Protein AF-A0A7C3VXN9-F1 (afdb_monomer_lite)

Structure (mmCIF, N/CA/C/O backbone):
data_AF-A0A7C3VXN9-F1
#
_entry.id   AF-A0A7C3VXN9-F1
#
loop_
_atom_site.group_PDB
_atom_site.id
_atom_site.type_symbol
_atom_site.label_atom_id
_atom_site.label_alt_id
_atom_site.label_comp_id
_atom_site.label_asym_id
_atom_site.label_entity_id
_atom_site.label_seq_id
_atom_site.pdbx_PDB_ins_code
_atom_site.Cartn_x
_atom_site.Cartn_y
_atom_site.Cartn_z
_atom_site.occupancy
_atom_site.B_iso_or_equiv
_atom_site.auth_seq_id
_atom_site.auth_comp_id
_atom_site.auth_asym_id
_atom_site.auth_atom_id
_atom_site.pdbx_PDB_model_num
ATOM 1 N N . MET A 1 1 ? -16.358 63.511 45.667 1.00 40.12 1 MET A N 1
ATOM 2 C CA . MET A 1 1 ? -16.808 63.980 44.336 1.00 40.12 1 MET A CA 1
ATOM 3 C C . MET A 1 1 ? -15.605 63.993 43.399 1.00 40.12 1 MET A C 1
ATOM 5 O O . MET A 1 1 ? -14.564 64.459 43.832 1.00 40.12 1 MET A O 1
ATOM 9 N N . SER A 1 2 ? -15.789 63.515 42.157 1.00 36.69 2 SER A N 1
ATOM 10 C CA . SER A 1 2 ? -14.837 63.460 41.017 1.00 36.69 2 SER A CA 1
ATOM 11 C C . SER A 1 2 ? -13.789 62.322 41.056 1.00 36.69 2 SER A C 1
ATOM 13 O O . SER A 1 2 ? -13.001 62.281 41.987 1.00 36.69 2 SER A O 1
ATOM 15 N N . ARG A 1 3 ? -13.837 61.268 40.205 1.00 39.41 3 ARG A N 1
ATOM 16 C CA . ARG A 1 3 ? -13.540 61.182 38.736 1.00 39.41 3 ARG A CA 1
ATOM 17 C C . ARG A 1 3 ? -12.068 61.565 38.458 1.00 39.41 3 ARG A C 1
ATOM 19 O O . ARG A 1 3 ? -11.687 62.644 38.879 1.00 39.41 3 ARG A O 1
ATOM 26 N N . GLN A 1 4 ? -11.180 60.777 37.830 1.00 40.66 4 GLN A N 1
ATOM 27 C CA . GLN A 1 4 ? -11.258 60.016 36.566 1.00 40.66 4 GLN A CA 1
ATOM 28 C C . GLN A 1 4 ? -10.004 59.101 36.418 1.00 40.66 4 GLN A C 1
ATOM 30 O O . GLN A 1 4 ? -8.892 59.538 36.681 1.00 40.66 4 GLN A O 1
ATOM 35 N N . THR A 1 5 ? -10.188 57.815 36.095 1.00 38.62 5 THR A N 1
ATOM 36 C CA . THR A 1 5 ? -9.761 57.132 34.843 1.00 38.62 5 THR A CA 1
ATOM 37 C C . THR A 1 5 ? -8.298 56.666 34.770 1.00 38.62 5 THR A C 1
ATOM 39 O O . THR A 1 5 ? -7.422 57.375 34.288 1.00 38.62 5 THR A O 1
ATOM 42 N N . ILE A 1 6 ? -8.062 55.403 35.144 1.00 43.44 6 ILE A N 1
ATOM 43 C CA . ILE A 1 6 ? -6.873 54.634 34.745 1.00 43.44 6 ILE A CA 1
ATOM 44 C C . ILE A 1 6 ? -7.216 53.937 33.423 1.00 43.44 6 ILE A C 1
ATOM 46 O O . ILE A 1 6 ? -8.101 53.082 33.382 1.00 43.44 6 ILE A O 1
ATOM 50 N N . LEU A 1 7 ? -6.548 54.332 32.335 1.00 38.47 7 LEU A N 1
ATOM 51 C CA . LEU A 1 7 ? -6.576 53.610 31.063 1.00 38.47 7 LEU A CA 1
ATOM 52 C C . LEU A 1 7 ? -5.897 52.247 31.257 1.00 38.47 7 LEU A C 1
ATOM 54 O O . LEU A 1 7 ? -4.685 52.178 31.436 1.00 38.47 7 LEU A O 1
ATOM 58 N N . ILE A 1 8 ? -6.671 51.166 31.179 1.00 42.34 8 ILE A N 1
ATOM 59 C CA . ILE A 1 8 ? -6.146 49.818 30.949 1.00 42.34 8 ILE A CA 1
ATOM 60 C C . ILE A 1 8 ? -6.268 49.563 29.448 1.00 42.34 8 ILE A C 1
ATOM 62 O O . ILE A 1 8 ? -7.323 49.176 28.948 1.00 42.34 8 ILE A O 1
ATOM 66 N N . THR A 1 9 ? -5.195 49.825 28.709 1.00 39.78 9 THR A N 1
ATOM 67 C CA . THR A 1 9 ? -5.047 49.398 27.316 1.00 39.78 9 THR A CA 1
ATOM 68 C C . THR A 1 9 ? -4.886 47.881 27.291 1.00 39.78 9 THR A C 1
ATOM 70 O O . THR A 1 9 ? -3.816 47.338 27.553 1.00 39.78 9 THR A O 1
ATOM 73 N N . THR A 1 10 ? -5.972 47.172 26.993 1.00 42.34 10 THR A N 1
ATOM 74 C CA . THR A 1 10 ? -5.943 45.741 26.681 1.00 42.34 10 THR A CA 1
ATOM 75 C C . THR A 1 10 ? -5.314 45.581 25.298 1.00 42.34 10 THR A C 1
ATOM 77 O O . THR A 1 10 ? -5.951 45.835 24.277 1.00 42.34 10 THR A O 1
ATOM 80 N N . LEU A 1 11 ? -4.034 45.213 25.252 1.00 40.12 11 LEU A N 1
ATOM 81 C CA . LEU A 1 11 ? -3.354 44.864 24.009 1.00 40.12 11 LEU A CA 1
ATOM 82 C C . LEU A 1 11 ? -3.878 43.495 23.548 1.00 40.12 11 LEU A C 1
ATOM 84 O O . LEU A 1 11 ? -3.475 42.450 24.056 1.00 40.12 11 LEU A O 1
ATOM 88 N N . LEU A 1 12 ? -4.834 43.514 22.621 1.00 37.66 12 LEU A N 1
ATOM 89 C CA . LEU A 1 12 ? -5.376 42.328 21.970 1.00 37.66 12 LEU A CA 1
ATOM 90 C C . LEU A 1 12 ? -4.282 41.728 21.071 1.00 37.66 12 LEU A C 1
ATOM 92 O O . LEU A 1 12 ? -4.038 42.209 19.965 1.00 37.66 12 LEU A O 1
ATOM 96 N N . ILE A 1 13 ? -3.594 40.689 21.546 1.00 40.66 13 ILE A N 1
ATOM 97 C CA . ILE A 1 13 ? -2.689 39.892 20.714 1.00 40.66 13 ILE A CA 1
ATOM 98 C C . ILE A 1 13 ? -3.569 39.077 19.757 1.00 40.66 13 ILE A C 1
ATOM 100 O O . ILE A 1 13 ? -4.016 37.978 20.083 1.00 40.66 13 ILE A O 1
ATOM 104 N N . MET A 1 14 ? -3.851 39.621 18.570 1.00 37.12 14 MET A N 1
ATOM 105 C CA . MET A 1 14 ? -4.327 38.815 17.448 1.00 37.12 14 MET A CA 1
ATOM 106 C C . MET A 1 14 ? -3.181 37.907 17.001 1.00 37.12 14 MET A C 1
ATOM 108 O O . MET A 1 14 ? -2.350 38.288 16.177 1.00 37.12 14 MET A O 1
ATOM 112 N N . VAL A 1 15 ? -3.141 36.689 17.541 1.00 41.12 15 VAL A N 1
ATOM 113 C CA . VAL A 1 15 ? -2.394 35.588 16.931 1.00 41.12 15 VAL A CA 1
ATOM 114 C C . VAL A 1 15 ? -3.107 35.262 15.622 1.00 41.12 15 VAL A C 1
ATOM 116 O O . VAL A 1 15 ? -4.056 34.483 15.577 1.00 41.12 15 VAL A O 1
ATOM 119 N N . THR A 1 16 ? -2.686 35.910 14.541 1.00 40.31 16 THR A N 1
ATOM 120 C CA . THR A 1 16 ? -3.034 35.487 13.189 1.00 40.31 16 THR A CA 1
ATOM 121 C C . THR A 1 16 ? -2.315 34.167 12.950 1.00 40.31 16 THR A C 1
ATOM 123 O O . THR A 1 16 ? -1.153 34.122 12.557 1.00 40.31 16 THR A O 1
ATOM 126 N N . ALA A 1 17 ? -2.999 33.061 13.246 1.00 40.88 17 ALA A N 1
ATOM 127 C CA . ALA A 1 17 ? -2.587 31.757 12.766 1.00 40.88 17 ALA A CA 1
ATOM 128 C C . ALA A 1 17 ? -2.608 31.826 11.236 1.00 40.88 17 ALA A C 1
ATOM 130 O O . ALA A 1 17 ? -3.670 31.784 10.612 1.00 40.88 17 ALA A O 1
ATOM 131 N N . VAL A 1 18 ? -1.432 31.980 10.627 1.00 38.12 18 VAL A N 1
ATOM 132 C CA . VAL A 1 18 ? -1.244 31.724 9.202 1.00 38.12 18 VAL A CA 1
ATOM 133 C C . VAL A 1 18 ? -1.489 30.230 9.025 1.00 38.12 18 VAL A C 1
ATOM 135 O O . VAL A 1 18 ? -0.582 29.409 9.133 1.00 38.12 18 VAL A O 1
ATOM 138 N N . LEU A 1 19 ? -2.755 29.862 8.831 1.00 43.41 19 LEU A N 1
ATOM 139 C CA . LEU A 1 19 ? -3.128 28.555 8.325 1.00 43.41 19 LEU A CA 1
ATOM 140 C C . LEU A 1 19 ? -2.449 28.457 6.962 1.00 43.41 19 LEU A C 1
ATOM 142 O O . LEU A 1 19 ? -2.887 29.096 6.005 1.00 43.41 19 LEU A O 1
ATOM 146 N N . LEU A 1 20 ? -1.355 27.698 6.892 1.00 43.75 20 LEU A N 1
ATOM 147 C CA . LEU A 1 20 ? -0.811 27.170 5.647 1.00 43.75 20 LEU A CA 1
ATOM 148 C C . LEU A 1 20 ? -1.936 26.367 4.989 1.00 43.75 20 LEU A C 1
ATOM 150 O O . LEU A 1 20 ? -2.070 25.164 5.198 1.00 43.75 20 LEU A O 1
ATOM 154 N N . ARG A 1 21 ? -2.815 27.054 4.253 1.00 51.88 21 ARG A N 1
ATOM 155 C CA . ARG A 1 21 ? -3.865 26.414 3.476 1.00 51.88 21 ARG A CA 1
ATOM 156 C C . ARG A 1 21 ? -3.155 25.647 2.379 1.00 51.88 21 ARG A C 1
ATOM 158 O O . ARG A 1 21 ? -2.590 26.236 1.460 1.00 51.88 21 ARG A O 1
ATOM 165 N N . VAL A 1 22 ? -3.156 24.328 2.505 1.00 60.50 22 VAL A N 1
ATOM 166 C CA . VAL A 1 22 ? -2.795 23.457 1.396 1.00 60.50 22 VAL A CA 1
ATOM 167 C C . VAL A 1 22 ? -3.858 23.690 0.335 1.00 60.50 22 VAL A C 1
ATOM 169 O O . VAL A 1 22 ? -5.030 23.390 0.544 1.00 60.50 22 VAL A O 1
ATOM 172 N N . THR A 1 23 ? -3.472 24.314 -0.774 1.00 60.66 23 THR A N 1
ATOM 173 C CA . THR A 1 23 ? -4.355 24.495 -1.921 1.00 60.66 23 THR A CA 1
ATOM 174 C C . THR A 1 23 ? -4.587 23.132 -2.549 1.00 60.66 23 THR A C 1
ATOM 176 O O . THR A 1 23 ? -3.810 22.676 -3.387 1.00 60.66 23 THR A O 1
ATOM 179 N N . ARG A 1 24 ? -5.643 22.454 -2.095 1.00 71.19 24 ARG A N 1
ATOM 180 C CA . ARG A 1 24 ? -6.072 21.190 -2.680 1.00 71.19 24 ARG A CA 1
ATOM 181 C C . ARG A 1 24 ? -6.556 21.457 -4.099 1.00 71.19 24 ARG A C 1
ATOM 183 O O . ARG A 1 24 ? -7.380 22.341 -4.331 1.00 71.19 24 ARG A O 1
ATOM 190 N N . VAL A 1 25 ? -5.977 20.733 -5.048 1.00 62.19 25 VAL A N 1
ATOM 191 C CA . VAL A 1 25 ? -6.277 20.860 -6.476 1.00 62.19 25 VAL A CA 1
ATOM 192 C C . VAL A 1 25 ? -7.256 19.743 -6.859 1.00 62.19 25 VAL A C 1
ATOM 194 O O . VAL A 1 25 ? -7.255 18.678 -6.241 1.00 62.19 25 VAL A O 1
ATOM 197 N N . ASN A 1 26 ? -8.083 19.971 -7.882 1.00 63.12 26 ASN A N 1
ATOM 198 C CA . ASN A 1 26 ? -9.084 19.022 -8.394 1.00 63.12 26 ASN A CA 1
ATOM 199 C C . ASN A 1 26 ? -10.201 18.687 -7.375 1.00 63.12 26 ASN A C 1
ATOM 201 O O . ASN A 1 26 ? -10.523 19.483 -6.497 1.00 63.12 26 ASN A O 1
ATOM 205 N N . SER A 1 27 ? -10.819 17.510 -7.504 1.00 66.75 27 SER A N 1
ATOM 206 C CA . SER A 1 27 ? -11.898 16.964 -6.655 1.00 66.75 27 SER A CA 1
ATOM 207 C C . SER A 1 27 ? -11.603 16.796 -5.169 1.00 66.75 27 SER A C 1
ATOM 209 O O . SER A 1 27 ? -12.474 16.380 -4.409 1.00 66.75 27 SER A O 1
ATOM 211 N N . GLN A 1 28 ? -10.390 17.107 -4.728 1.00 79.00 28 GLN A N 1
ATOM 212 C CA . GLN A 1 28 ? -9.952 16.902 -3.356 1.00 79.00 28 GLN A CA 1
ATOM 213 C C . GLN A 1 28 ? -10.335 18.078 -2.445 1.00 79.00 28 GLN A C 1
ATOM 215 O O . GLN A 1 28 ? -9.619 18.338 -1.485 1.00 79.00 28 GLN A O 1
ATOM 220 N N . THR A 1 29 ? -11.436 18.793 -2.704 1.00 78.88 29 THR A N 1
ATOM 221 C CA . THR A 1 29 ? -11.864 19.965 -1.910 1.00 78.88 29 THR A CA 1
ATOM 222 C C . THR A 1 29 ? -11.975 19.634 -0.423 1.00 78.88 29 THR A C 1
ATOM 224 O O . THR A 1 29 ? -12.220 18.488 -0.054 1.00 78.88 29 THR A O 1
ATOM 227 N N . ASP A 1 30 ? -11.851 20.617 0.469 1.00 77.31 30 ASP A N 1
ATOM 228 C CA . ASP A 1 30 ? -11.922 20.358 1.919 1.00 77.31 30 ASP A CA 1
ATOM 229 C C . ASP A 1 30 ? -13.241 19.715 2.375 1.00 77.31 30 ASP A C 1
ATOM 231 O O . ASP A 1 30 ? -13.262 19.013 3.381 1.00 77.31 30 ASP A O 1
ATOM 235 N N . THR A 1 31 ? -14.305 19.881 1.589 1.00 84.25 31 THR A N 1
ATOM 236 C CA . THR A 1 31 ? -15.618 19.258 1.788 1.00 84.25 31 THR A CA 1
ATOM 237 C C . THR A 1 31 ? -15.753 17.857 1.187 1.00 84.25 31 THR A C 1
ATOM 239 O O . THR A 1 31 ? -16.762 17.200 1.417 1.00 84.25 31 THR A O 1
ATOM 242 N N . ALA A 1 32 ? -14.782 17.387 0.400 1.00 91.50 32 ALA A N 1
ATOM 243 C CA . ALA A 1 32 ? -14.827 16.059 -0.191 1.00 91.50 32 ALA A CA 1
ATOM 244 C C . ALA A 1 32 ? -14.637 14.978 0.885 1.00 91.50 32 ALA A C 1
ATOM 246 O O . ALA A 1 32 ? -13.671 14.995 1.655 1.00 91.50 32 ALA A O 1
ATOM 247 N N . GLU A 1 33 ? -15.556 14.016 0.891 1.00 94.19 33 GLU A N 1
ATOM 248 C CA . GLU A 1 33 ? -15.644 12.902 1.834 1.00 94.19 33 GLU A CA 1
ATOM 249 C C . GLU A 1 33 ? -15.297 11.557 1.189 1.00 94.19 33 GLU A C 1
ATOM 251 O O . GLU A 1 33 ? -15.636 11.301 0.025 1.00 94.19 33 GLU A O 1
ATOM 256 N N . TYR A 1 34 ? -14.628 10.708 1.970 1.00 95.56 34 TYR A N 1
ATOM 257 C CA . TYR A 1 34 ? -14.430 9.292 1.676 1.00 95.56 34 TYR A CA 1
ATOM 258 C C . TYR A 1 34 ? -15.773 8.563 1.802 1.00 95.56 34 TYR A C 1
ATOM 260 O O . TYR A 1 34 ? -16.478 8.734 2.798 1.00 95.56 34 TYR A O 1
ATOM 268 N N . LYS A 1 35 ? -16.141 7.765 0.801 1.00 95.81 35 LYS A N 1
ATOM 269 C CA . LYS A 1 35 ? -17.403 7.004 0.758 1.00 95.81 35 LYS A CA 1
ATOM 270 C C . LYS A 1 35 ? -17.191 5.486 0.768 1.00 95.81 35 LYS A C 1
ATOM 272 O O . LYS A 1 35 ? -18.164 4.740 0.869 1.00 95.81 35 LYS A O 1
ATOM 277 N N . GLY A 1 36 ? -15.942 5.032 0.703 1.00 95.12 36 GLY A N 1
ATOM 278 C CA . GLY A 1 36 ? -15.565 3.631 0.579 1.00 95.12 36 GLY A CA 1
ATOM 279 C C . GLY A 1 36 ? -15.742 3.109 -0.845 1.00 95.12 36 GLY A C 1
ATOM 280 O O . GLY A 1 36 ? -16.380 3.722 -1.703 1.00 95.12 36 GLY A O 1
ATOM 281 N N . SER A 1 37 ? -15.184 1.932 -1.115 1.00 92.50 37 SER A N 1
ATOM 282 C CA . SER A 1 37 ? -15.136 1.385 -2.473 1.00 92.50 37 SER A CA 1
ATOM 283 C C . SER A 1 37 ? -16.377 0.594 -2.901 1.00 92.50 37 SER A C 1
ATOM 285 O O . SER A 1 37 ? -16.424 0.104 -4.029 1.00 92.50 37 SER A O 1
ATOM 287 N N . ALA A 1 38 ? -17.402 0.458 -2.051 1.00 93.25 38 ALA A N 1
ATOM 288 C CA . ALA A 1 38 ? -18.611 -0.307 -2.378 1.00 93.25 38 ALA A CA 1
ATOM 289 C C . ALA A 1 38 ? -19.301 0.209 -3.655 1.00 93.25 38 ALA A C 1
ATOM 291 O O . ALA A 1 38 ? -19.578 -0.570 -4.565 1.00 93.25 38 ALA A O 1
ATOM 292 N N . LEU A 1 39 ? -19.501 1.525 -3.767 1.00 91.62 39 LEU A N 1
ATOM 293 C CA . LEU A 1 39 ? -20.100 2.133 -4.960 1.00 91.62 39 LEU A CA 1
ATOM 294 C C . LEU A 1 39 ? -19.147 2.134 -6.160 1.00 91.62 39 LEU A C 1
ATOM 296 O O . LEU A 1 39 ? -19.597 1.969 -7.291 1.00 91.62 39 LEU A O 1
ATOM 300 N N . CYS A 1 40 ? -17.833 2.235 -5.928 1.00 92.44 40 CYS A N 1
ATOM 301 C CA . CYS A 1 40 ? -16.839 2.086 -6.991 1.00 92.44 40 CYS A CA 1
ATOM 302 C C . CYS A 1 40 ? -16.971 0.713 -7.664 1.00 92.44 40 CYS A C 1
ATOM 304 O O . CYS A 1 40 ? -16.979 0.635 -8.889 1.00 92.44 40 CYS A O 1
ATOM 306 N N . LYS A 1 41 ? -17.138 -0.359 -6.874 1.00 92.50 41 LYS A N 1
ATOM 307 C CA . LYS A 1 41 ? -17.342 -1.727 -7.381 1.00 92.50 41 LYS A CA 1
ATOM 308 C C . LYS A 1 41 ? -18.604 -1.803 -8.237 1.00 92.50 41 LYS A C 1
ATOM 310 O O . LYS A 1 41 ? -18.534 -2.305 -9.347 1.00 92.50 41 LYS A O 1
ATOM 315 N N . VAL A 1 42 ? -19.722 -1.241 -7.776 1.00 92.19 42 VAL A N 1
ATOM 316 C CA . VAL A 1 42 ? -20.997 -1.271 -8.517 1.00 92.19 42 VAL A CA 1
ATOM 317 C C . VAL A 1 42 ? -20.921 -0.506 -9.843 1.00 92.19 42 VAL A C 1
ATOM 319 O O . VAL A 1 42 ? -21.351 -1.024 -10.870 1.00 92.19 42 VAL A O 1
ATOM 322 N N . CYS A 1 43 ? -20.358 0.704 -9.858 1.00 92.94 43 CYS A N 1
ATOM 323 C CA . CYS A 1 43 ? -20.290 1.507 -11.084 1.00 92.94 43 CYS A CA 1
ATOM 324 C C . CYS A 1 43 ? -19.225 1.003 -12.072 1.00 92.94 43 CYS A C 1
ATOM 326 O O . CYS A 1 43 ? -19.390 1.138 -13.284 1.00 92.94 43 CYS A O 1
ATOM 328 N N . HIS A 1 44 ? -18.131 0.419 -11.575 1.00 94.00 44 HIS A N 1
ATOM 329 C CA . HIS A 1 44 ? -17.000 -0.005 -12.404 1.00 94.00 44 HIS A CA 1
ATOM 330 C C . HIS A 1 44 ? -16.918 -1.516 -12.659 1.00 94.00 44 HIS A C 1
ATOM 332 O O . HIS A 1 44 ? -16.000 -1.941 -13.358 1.00 94.00 44 HIS A O 1
ATOM 338 N N . GLN A 1 45 ? -17.858 -2.327 -12.163 1.00 90.06 45 GLN A N 1
ATOM 339 C CA . GLN A 1 45 ? -17.870 -3.779 -12.409 1.00 90.06 45 GLN A CA 1
ATOM 340 C C . GLN A 1 45 ? -17.982 -4.152 -13.890 1.00 90.06 45 GLN A C 1
ATOM 342 O O . GLN A 1 45 ? -17.458 -5.189 -14.270 1.00 90.06 45 GLN A O 1
ATOM 347 N N . GLU A 1 46 ? -18.608 -3.317 -14.726 1.00 89.38 46 GLU A N 1
ATOM 348 C CA . GLU A 1 46 ? -18.734 -3.580 -16.169 1.00 89.38 46 GLU A CA 1
ATOM 349 C C . GLU A 1 46 ? -17.570 -2.977 -16.963 1.00 89.38 46 GLU A C 1
ATOM 351 O O . GLU A 1 46 ? -16.963 -3.629 -17.807 1.00 89.38 46 GLU A O 1
ATOM 356 N N . THR A 1 47 ? -17.215 -1.725 -16.667 1.00 90.62 47 THR A N 1
ATOM 357 C CA . THR A 1 47 ? -16.204 -0.977 -17.435 1.00 90.62 47 THR A CA 1
ATOM 358 C C . THR A 1 47 ? -14.769 -1.317 -17.043 1.00 90.62 47 THR A C 1
ATOM 360 O O . THR A 1 47 ? -13.872 -1.212 -17.872 1.00 90.62 47 THR A O 1
ATOM 363 N N . ASN A 1 48 ? -14.542 -1.739 -15.796 1.00 91.38 48 ASN A N 1
ATOM 364 C CA . ASN A 1 48 ? -13.223 -2.045 -15.239 1.00 91.38 48 ASN A CA 1
ATOM 365 C C . ASN A 1 48 ? -13.243 -3.346 -14.418 1.00 91.38 48 ASN A C 1
ATOM 367 O O . ASN A 1 48 ? -12.578 -3.449 -13.383 1.00 91.38 48 ASN A O 1
ATOM 371 N N . LYS A 1 49 ? -14.006 -4.349 -14.872 1.00 92.19 49 LYS A N 1
ATOM 372 C CA . LYS A 1 49 ? -14.202 -5.628 -14.170 1.00 92.19 49 LYS A CA 1
ATOM 373 C C . LYS A 1 49 ? -12.903 -6.247 -13.656 1.00 92.19 49 LYS A C 1
ATOM 375 O O . LYS A 1 49 ? -12.785 -6.568 -12.476 1.00 92.19 49 LYS A O 1
ATOM 380 N N . SER A 1 50 ? -11.910 -6.368 -14.536 1.00 91.44 50 SER A N 1
ATOM 381 C CA . SER A 1 50 ? -10.621 -6.992 -14.226 1.00 91.44 50 SER A CA 1
ATOM 382 C C . SER A 1 50 ? -9.846 -6.243 -13.141 1.00 91.44 50 SER A C 1
ATOM 384 O O . SER A 1 50 ? -9.229 -6.876 -12.286 1.00 91.44 50 SER A O 1
ATOM 386 N N . ILE A 1 51 ? -9.914 -4.908 -13.132 1.00 93.25 51 ILE A N 1
ATOM 387 C CA . ILE A 1 51 ? -9.313 -4.066 -12.092 1.00 93.25 51 ILE A CA 1
ATOM 388 C C . ILE A 1 51 ? -9.990 -4.331 -10.750 1.00 93.25 51 ILE A C 1
ATOM 390 O O . ILE A 1 51 ? -9.299 -4.567 -9.762 1.00 93.25 51 ILE A O 1
ATOM 394 N N . ILE A 1 52 ? -11.326 -4.340 -10.707 1.00 93.38 52 ILE A N 1
ATOM 395 C CA . ILE A 1 52 ? -12.072 -4.608 -9.471 1.00 93.38 52 ILE A CA 1
ATOM 396 C C . ILE A 1 52 ? -11.734 -6.003 -8.931 1.00 93.38 52 ILE A C 1
ATOM 398 O O . ILE A 1 52 ? -11.363 -6.149 -7.766 1.00 93.38 52 ILE A O 1
ATOM 402 N N . GLU A 1 53 ? -11.801 -7.027 -9.779 1.00 91.88 53 GLU A N 1
ATOM 403 C CA . GLU A 1 53 ? -11.533 -8.411 -9.384 1.00 91.88 53 GLU A CA 1
ATOM 404 C C . GLU A 1 53 ? -10.082 -8.640 -8.942 1.00 91.88 53 GLU A C 1
ATOM 406 O O . GLU A 1 53 ? -9.843 -9.377 -7.979 1.00 91.88 53 GLU A O 1
ATOM 411 N N . SER A 1 54 ? -9.111 -8.020 -9.622 1.00 92.44 54 SER A N 1
ATOM 412 C CA . SER A 1 54 ? -7.693 -8.124 -9.262 1.00 92.44 54 SER A CA 1
ATOM 413 C C . SER A 1 54 ? -7.401 -7.394 -7.951 1.00 92.44 54 SER A C 1
ATOM 415 O O . SER A 1 54 ? -6.766 -7.953 -7.048 1.00 92.44 54 SER A O 1
ATOM 417 N N . HIS A 1 55 ? -7.952 -6.189 -7.779 1.00 94.69 55 HIS A N 1
ATOM 418 C CA . HIS A 1 55 ? -7.663 -5.357 -6.617 1.00 94.69 55 HIS A CA 1
ATOM 419 C C . HIS A 1 55 ? -8.178 -5.988 -5.329 1.00 94.69 55 HIS A C 1
ATOM 421 O O . HIS A 1 55 ? -7.432 -6.061 -4.353 1.00 94.69 55 HIS A O 1
ATOM 427 N N . LEU A 1 56 ? -9.386 -6.556 -5.344 1.00 90.94 56 LEU A N 1
ATOM 428 C CA . LEU A 1 56 ? -9.972 -7.261 -4.197 1.00 90.94 56 LEU A CA 1
ATOM 429 C C . LEU A 1 56 ? -9.137 -8.468 -3.725 1.00 90.94 56 LEU A C 1
ATOM 431 O O . LEU A 1 56 ? -9.218 -8.880 -2.566 1.00 90.94 56 LEU A O 1
ATOM 435 N N . LYS A 1 57 ? -8.311 -9.044 -4.605 1.00 89.44 57 LYS A N 1
ATOM 436 C CA . LYS A 1 57 ? -7.407 -10.163 -4.287 1.00 89.44 57 LYS A CA 1
ATOM 437 C C . LYS A 1 57 ? -6.000 -9.700 -3.891 1.00 89.44 57 LYS A C 1
ATOM 439 O O . LYS A 1 57 ? -5.200 -10.519 -3.419 1.00 89.44 57 LYS A O 1
ATOM 444 N N . SER A 1 58 ? -5.692 -8.419 -4.083 1.00 92.50 58 SER A N 1
ATOM 445 C CA . SER A 1 58 ? -4.371 -7.840 -3.850 1.00 92.50 58 SER A CA 1
ATOM 446 C C . SER A 1 58 ? -4.008 -7.774 -2.362 1.00 92.50 58 SER A C 1
ATOM 448 O O . SER A 1 58 ? -4.850 -7.884 -1.469 1.00 92.50 58 SER A O 1
ATOM 450 N N . ALA A 1 59 ? -2.719 -7.574 -2.082 1.00 93.00 59 ALA A N 1
ATOM 451 C CA . ALA A 1 59 ? -2.248 -7.329 -0.722 1.00 93.00 59 ALA A CA 1
ATOM 452 C C . ALA A 1 59 ? -2.693 -5.962 -0.166 1.00 93.00 59 ALA A C 1
ATOM 454 O O . ALA A 1 59 ? -2.737 -5.819 1.050 1.00 93.00 59 ALA A O 1
ATOM 455 N N . HIS A 1 60 ? -3.043 -4.994 -1.023 1.00 95.56 60 HIS A N 1
ATOM 456 C CA . HIS A 1 60 ? -3.570 -3.694 -0.598 1.00 95.56 60 HIS A CA 1
ATOM 457 C C . HIS A 1 60 ? -4.982 -3.832 -0.024 1.00 95.56 60 HIS A C 1
ATOM 459 O O . HIS A 1 60 ? -5.199 -3.480 1.132 1.00 95.56 60 HIS A O 1
ATOM 465 N N . ALA A 1 61 ? -5.906 -4.457 -0.760 1.00 95.25 61 ALA A N 1
ATOM 466 C CA . ALA A 1 61 ? -7.269 -4.680 -0.269 1.00 95.25 61 ALA A CA 1
ATOM 467 C C . ALA A 1 61 ? -7.305 -5.573 0.986 1.00 95.25 61 ALA A C 1
ATOM 469 O O . ALA A 1 61 ? -8.198 -5.456 1.817 1.00 95.25 61 ALA A O 1
ATOM 470 N N . LYS A 1 62 ? -6.303 -6.450 1.144 1.00 95.44 62 LYS A N 1
ATOM 471 C CA . LYS A 1 62 ? -6.146 -7.356 2.292 1.00 95.44 62 LYS A CA 1
ATOM 472 C C . LYS A 1 62 ? -5.088 -6.890 3.298 1.00 95.44 62 LYS A C 1
ATOM 474 O O . LYS A 1 62 ? -4.581 -7.704 4.072 1.00 95.44 62 LYS A O 1
ATOM 479 N N . SER A 1 63 ? -4.710 -5.611 3.276 1.00 96.00 63 SER A N 1
ATOM 480 C CA . SER A 1 63 ? -3.697 -5.079 4.193 1.00 96.00 63 SER A CA 1
ATOM 481 C C . SER A 1 63 ? -4.206 -5.047 5.636 1.00 96.00 63 SER A C 1
ATOM 483 O O . SER A 1 63 ? -3.420 -5.302 6.546 1.00 96.00 63 SER A O 1
ATOM 485 N N . LEU A 1 64 ? -5.507 -4.831 5.848 1.00 97.94 64 LEU A N 1
ATOM 486 C CA . LEU A 1 64 ? -6.200 -5.061 7.114 1.00 97.94 64 LEU A CA 1
ATOM 487 C C . LEU A 1 64 ? -7.521 -5.769 6.862 1.00 97.94 64 LEU A C 1
ATOM 489 O O . LEU A 1 64 ? -8.297 -5.374 5.998 1.00 97.94 64 LEU A O 1
ATOM 493 N N . GLN A 1 65 ? -7.782 -6.804 7.648 1.00 97.88 65 GLN A N 1
ATOM 494 C CA . GLN A 1 65 ? -9.027 -7.563 7.613 1.00 97.88 65 GLN A CA 1
ATOM 495 C C . GLN A 1 65 ? -9.561 -7.704 9.037 1.00 97.88 65 GLN A C 1
ATOM 497 O O . GLN A 1 65 ? -8.784 -7.741 9.993 1.00 97.88 65 GLN A O 1
ATOM 502 N N . LYS A 1 66 ? -10.883 -7.789 9.197 1.00 97.38 66 LYS A N 1
ATOM 503 C CA . LYS A 1 66 ? -11.463 -8.213 10.476 1.00 97.38 66 LYS A CA 1
ATOM 504 C C . LYS A 1 66 ? -11.130 -9.682 10.728 1.00 97.38 66 LYS A C 1
ATOM 506 O O . LYS A 1 66 ? -11.011 -10.458 9.783 1.00 97.38 66 LYS A O 1
ATOM 511 N N . ALA A 1 67 ? -10.981 -10.055 11.994 1.00 97.12 67 ALA A N 1
ATOM 512 C CA . ALA A 1 67 ? -10.620 -11.417 12.386 1.00 97.12 67 ALA A CA 1
ATOM 513 C C . ALA A 1 67 ? -11.664 -12.476 11.985 1.00 97.12 67 ALA A C 1
ATOM 515 O O . ALA A 1 67 ? -11.313 -13.641 11.804 1.00 97.12 67 ALA A O 1
ATOM 516 N N . ASP A 1 68 ? -12.927 -12.068 11.850 1.00 95.88 68 ASP A N 1
ATOM 517 C CA . ASP A 1 68 ? -14.065 -12.906 11.461 1.00 95.88 68 ASP A CA 1
ATOM 518 C C . ASP A 1 68 ? -14.240 -13.050 9.941 1.00 95.88 68 ASP A C 1
ATOM 520 O O . ASP A 1 68 ? -15.035 -13.876 9.494 1.00 95.88 68 ASP A O 1
ATOM 524 N N . ALA A 1 69 ? -13.497 -12.285 9.136 1.00 95.44 69 ALA A N 1
ATOM 525 C CA . ALA A 1 69 ? -13.570 -12.394 7.689 1.00 95.44 69 ALA A CA 1
ATOM 526 C C . ALA A 1 69 ? -13.005 -13.743 7.214 1.00 95.44 69 ALA A C 1
ATOM 528 O O . ALA A 1 69 ? -11.969 -14.223 7.686 1.00 95.44 69 ALA A O 1
ATOM 529 N N . GLU A 1 70 ? -13.690 -14.351 6.245 1.00 93.25 70 GLU A N 1
ATOM 530 C CA . GLU A 1 70 ? -13.321 -15.656 5.706 1.00 93.25 70 GLU A CA 1
ATOM 531 C C . GLU A 1 70 ? -11.883 -15.647 5.161 1.00 93.25 70 GLU A C 1
ATOM 533 O O . GLU A 1 70 ? -11.506 -14.816 4.332 1.00 93.25 70 GLU A O 1
ATOM 538 N N . GLY A 1 71 ? -11.057 -16.572 5.656 1.00 92.62 71 GLY A N 1
ATOM 539 C CA . GLY A 1 71 ? -9.655 -16.693 5.251 1.00 92.62 71 GLY A CA 1
ATOM 540 C C . GLY A 1 71 ? -8.743 -15.544 5.702 1.00 92.62 71 GLY A C 1
ATOM 541 O O . GLY A 1 71 ? -7.613 -15.461 5.223 1.00 92.62 71 GLY A O 1
ATOM 542 N N . ALA A 1 72 ? -9.188 -14.660 6.606 1.00 96.19 72 ALA A N 1
ATOM 543 C CA . ALA A 1 72 ? -8.361 -13.556 7.094 1.00 96.19 72 ALA A CA 1
ATOM 544 C C . ALA A 1 72 ? -7.175 -14.034 7.944 1.00 96.19 72 ALA A C 1
ATOM 546 O O . ALA A 1 72 ? -6.071 -13.511 7.806 1.00 96.19 72 ALA A O 1
ATOM 547 N N . ILE A 1 73 ? -7.386 -15.034 8.805 1.00 97.25 73 ILE A N 1
ATOM 548 C CA . ILE A 1 73 ? -6.345 -15.623 9.656 1.00 97.25 73 ILE A CA 1
ATOM 549 C C . ILE A 1 73 ? -5.808 -16.884 8.977 1.00 97.25 73 ILE A C 1
ATOM 551 O O . ILE A 1 73 ? -6.523 -17.880 8.882 1.00 97.25 73 ILE A O 1
ATOM 555 N N . VAL A 1 74 ? -4.540 -16.857 8.557 1.00 96.62 74 VAL A N 1
ATOM 556 C CA . VAL A 1 74 ? -3.816 -18.054 8.082 1.00 96.62 74 VAL A CA 1
ATOM 557 C C . VAL A 1 74 ? -2.883 -18.635 9.146 1.00 96.62 74 VAL A C 1
ATOM 559 O O . VAL A 1 74 ? -2.275 -19.682 8.930 1.00 96.62 74 VAL A O 1
ATOM 562 N N . ALA A 1 75 ? -2.738 -17.941 10.276 1.00 96.44 75 ALA A N 1
ATOM 563 C CA . ALA A 1 75 ? -1.910 -18.380 11.387 1.00 96.44 75 ALA A CA 1
ATOM 564 C C . ALA A 1 75 ? -2.490 -19.599 12.104 1.00 96.44 75 ALA A C 1
ATOM 566 O O . ALA A 1 75 ? -3.699 -19.685 12.338 1.00 96.44 75 ALA A O 1
ATOM 567 N N . ASP A 1 76 ? -1.607 -20.513 12.500 1.00 95.69 76 ASP A N 1
ATOM 568 C CA . ASP A 1 76 ? -1.980 -21.688 13.273 1.00 95.69 76 ASP A CA 1
ATOM 569 C C . ASP A 1 76 ? -2.027 -21.351 14.770 1.00 95.69 76 ASP A C 1
ATOM 571 O O . ASP A 1 76 ? -1.001 -21.195 15.434 1.00 95.69 76 ASP A O 1
ATOM 575 N N . PHE A 1 77 ? -3.238 -21.228 15.313 1.00 95.25 77 PHE A N 1
ATOM 576 C CA . PHE A 1 77 ? -3.456 -21.007 16.746 1.00 95.25 77 PHE A CA 1
ATOM 577 C C . PHE A 1 77 ? -3.423 -22.303 17.571 1.00 95.25 77 PHE A C 1
ATOM 579 O O . PHE A 1 77 ? -3.390 -22.229 18.799 1.00 95.25 77 PHE A O 1
ATOM 586 N N . SER A 1 78 ? -3.390 -23.481 16.936 1.00 93.06 78 SER A N 1
ATOM 587 C CA . SER A 1 78 ? -3.230 -24.756 17.651 1.00 93.06 78 SER A CA 1
ATOM 588 C C . SER A 1 78 ? -1.818 -24.932 18.214 1.00 93.06 78 SER A C 1
ATOM 590 O O . SER A 1 78 ? -1.633 -25.617 19.217 1.00 93.06 78 SER A O 1
ATOM 592 N N . SER A 1 79 ? -0.835 -24.211 17.662 1.00 89.81 79 SER A N 1
ATOM 593 C CA . SER A 1 79 ? 0.534 -24.156 18.182 1.00 89.81 79 SER A CA 1
ATOM 594 C C . SER A 1 79 ? 0.683 -23.296 19.452 1.00 89.81 79 SER A C 1
ATOM 596 O O . SER A 1 79 ? 1.801 -22.934 19.810 1.00 89.81 79 SER A O 1
ATOM 598 N N . ASN A 1 80 ? -0.435 -22.923 20.086 1.00 84.06 80 ASN A N 1
ATOM 599 C CA . ASN A 1 80 ? -0.543 -22.217 21.365 1.00 84.06 80 ASN A CA 1
ATOM 600 C C . ASN A 1 80 ? 0.360 -20.967 21.497 1.00 84.06 80 ASN A C 1
ATOM 602 O O . ASN A 1 80 ? 1.296 -20.960 22.303 1.00 84.06 80 ASN A O 1
ATOM 606 N N . PRO A 1 81 ? 0.111 -19.906 20.703 1.00 91.19 81 PRO A N 1
ATOM 607 C CA . PRO A 1 81 ? 0.850 -18.653 20.821 1.00 91.19 81 PRO A CA 1
ATOM 608 C C . PRO A 1 81 ? 0.644 -17.959 22.174 1.00 91.19 81 PRO A C 1
ATOM 610 O O . PRO A 1 81 ? -0.251 -18.279 22.950 1.00 91.19 81 PRO A O 1
ATOM 613 N N . VAL A 1 82 ? 1.453 -16.928 22.423 1.00 93.81 82 VAL A N 1
ATOM 614 C CA . VAL A 1 82 ? 1.436 -16.109 23.653 1.00 93.81 82 VAL A CA 1
ATOM 615 C C . VAL A 1 82 ? 0.145 -15.295 23.876 1.00 93.81 82 VAL A C 1
ATOM 617 O O . VAL A 1 82 ? 0.026 -14.601 24.882 1.00 93.81 82 VAL A O 1
ATOM 620 N N . PHE A 1 83 ? -0.824 -15.358 22.959 1.00 95.44 83 PHE A N 1
ATOM 621 C CA . PHE A 1 83 ? -2.155 -14.760 23.085 1.00 95.44 83 PHE A CA 1
ATOM 622 C C . PHE A 1 83 ? -3.202 -15.657 22.413 1.00 95.44 83 PHE A C 1
ATOM 624 O O . PHE A 1 83 ? -2.883 -16.437 21.520 1.00 95.44 83 PHE A O 1
ATOM 631 N N . LYS A 1 84 ? -4.466 -15.546 22.817 1.00 95.81 84 LYS A N 1
ATOM 632 C CA . LYS A 1 84 ? -5.553 -16.375 22.280 1.00 95.81 84 LYS A CA 1
ATOM 633 C C . LYS A 1 84 ? -6.176 -15.769 21.023 1.00 95.81 84 LYS A C 1
ATOM 635 O O . LYS A 1 84 ? -6.201 -14.548 20.866 1.00 95.81 84 LYS A O 1
ATOM 640 N N . LYS A 1 85 ? -6.752 -16.613 20.160 1.00 96.12 85 LYS A N 1
ATOM 641 C CA . LYS A 1 85 ? -7.415 -16.183 18.916 1.00 96.12 85 LYS A CA 1
ATOM 642 C C . LYS A 1 85 ? -8.536 -15.171 19.175 1.00 96.12 85 LYS A C 1
ATOM 644 O O . LYS A 1 85 ? -8.698 -14.238 18.401 1.00 96.12 85 LYS A O 1
ATOM 649 N N . GLU A 1 86 ? -9.254 -15.304 20.287 1.00 96.12 86 GLU A N 1
ATOM 650 C CA . GLU A 1 86 ? -10.374 -14.430 20.665 1.00 96.12 86 GLU A CA 1
ATOM 651 C C . GLU A 1 86 ? -9.929 -12.995 20.991 1.00 96.12 86 GLU A C 1
ATOM 653 O O . GLU A 1 86 ? -10.751 -12.084 21.025 1.00 96.12 86 GLU A O 1
ATOM 658 N N . GLN A 1 87 ? -8.631 -12.777 21.229 1.00 97.25 87 GLN A N 1
ATOM 659 C CA . GLN A 1 87 ? -8.071 -11.441 21.438 1.00 97.25 87 GLN A CA 1
ATOM 660 C C . GLN A 1 87 ? -7.830 -10.696 20.118 1.00 97.25 87 GLN A C 1
ATOM 662 O O . GLN A 1 87 ? -7.601 -9.489 20.141 1.00 97.25 87 GLN A O 1
ATOM 667 N N . VAL A 1 88 ? -7.867 -11.390 18.975 1.00 98.06 88 VAL A N 1
ATOM 668 C CA . VAL A 1 88 ? -7.644 -10.797 17.654 1.00 98.06 88 VAL A CA 1
ATOM 669 C C . VAL A 1 88 ? -8.929 -10.135 17.169 1.00 98.06 88 VAL A C 1
ATOM 671 O O . VAL A 1 88 ? -9.915 -10.811 16.894 1.00 98.06 88 VAL A O 1
ATOM 674 N N . ALA A 1 89 ? -8.903 -8.814 17.002 1.00 98.12 89 ALA A N 1
ATOM 675 C CA . ALA A 1 89 ? -9.973 -8.074 16.332 1.00 98.12 89 ALA A CA 1
ATOM 676 C C . ALA A 1 89 ? -9.656 -7.837 14.849 1.00 98.12 89 ALA A C 1
ATOM 678 O O . ALA A 1 89 ? -10.546 -7.923 13.999 1.00 98.12 89 ALA A O 1
ATOM 679 N N . TYR A 1 90 ? -8.383 -7.581 14.532 1.00 98.38 90 TYR A N 1
ATOM 680 C CA . TYR A 1 90 ? -7.933 -7.305 13.170 1.00 98.38 90 TYR A CA 1
ATOM 681 C C . TYR A 1 90 ? -6.644 -8.042 12.828 1.00 98.38 90 TYR A C 1
ATOM 683 O O . TYR A 1 90 ? -5.771 -8.248 13.672 1.00 98.38 90 TYR A O 1
ATOM 691 N N . VAL A 1 91 ? -6.519 -8.392 11.554 1.00 98.31 91 VAL A N 1
ATOM 692 C CA . VAL A 1 91 ? -5.355 -9.051 10.971 1.00 98.31 91 VAL A CA 1
ATOM 693 C C . VAL A 1 91 ? -4.671 -8.085 10.019 1.00 98.31 91 VAL A C 1
ATOM 695 O O . VAL A 1 91 ? -5.304 -7.566 9.101 1.00 98.31 91 VAL A O 1
ATOM 698 N N . LEU A 1 92 ? -3.378 -7.859 10.231 1.00 97.19 92 LEU A N 1
ATOM 699 C CA . LEU A 1 92 ? -2.525 -7.058 9.365 1.00 97.19 92 LEU A CA 1
ATOM 700 C C . LEU A 1 92 ? -1.804 -7.970 8.371 1.00 97.19 92 LEU A C 1
ATOM 702 O O . LEU A 1 92 ? -1.034 -8.855 8.752 1.00 97.19 92 LEU A O 1
ATOM 706 N N . GLY A 1 93 ? -2.024 -7.702 7.087 1.00 93.25 93 GLY A N 1
ATOM 707 C CA . GLY A 1 93 ? -1.410 -8.401 5.969 1.00 93.25 93 GLY A CA 1
ATOM 708 C C . GLY A 1 93 ? -2.212 -9.603 5.462 1.00 93.25 93 GLY A C 1
ATOM 709 O O . GLY A 1 93 ? -2.848 -10.350 6.205 1.00 93.25 93 GLY A O 1
ATOM 710 N N . LYS A 1 94 ? -2.097 -9.839 4.151 1.00 93.25 94 LYS A N 1
ATOM 711 C CA . LYS A 1 94 ? -2.772 -10.928 3.425 1.00 93.25 94 LYS A CA 1
ATOM 712 C C . LYS A 1 94 ? -2.358 -12.343 3.872 1.00 93.25 94 LYS A C 1
ATOM 714 O O . LYS A 1 94 ? -3.039 -13.298 3.526 1.00 93.25 94 LYS A O 1
ATOM 719 N N . GLY A 1 95 ? -1.234 -12.493 4.579 1.00 91.50 95 GLY A N 1
ATOM 720 C CA . GLY A 1 95 ? -0.695 -13.807 4.949 1.00 91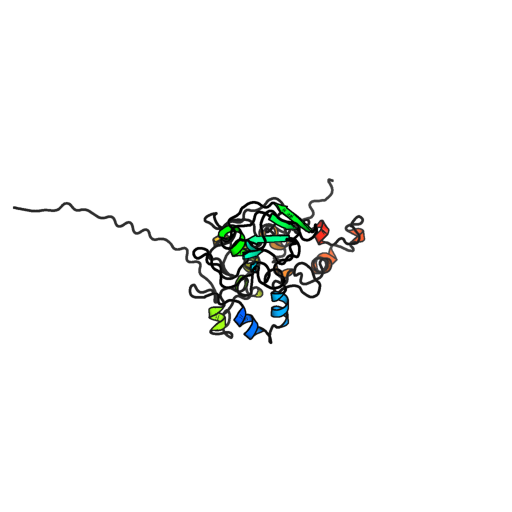.50 95 GLY A CA 1
ATOM 721 C C . GLY A 1 95 ? 0.159 -14.476 3.867 1.00 91.50 95 GLY A C 1
ATOM 722 O O . GLY A 1 95 ? 0.295 -15.690 3.853 1.00 91.50 95 GLY A O 1
ATOM 723 N N . ASN A 1 96 ? 0.764 -13.700 2.958 1.00 90.00 96 ASN A N 1
ATOM 724 C CA . ASN A 1 96 ? 1.724 -14.239 1.981 1.00 90.00 96 ASN A CA 1
ATOM 725 C C . ASN A 1 96 ? 3.137 -14.450 2.573 1.00 90.00 96 ASN A C 1
ATOM 727 O O . ASN A 1 96 ? 3.920 -15.221 2.029 1.00 90.00 96 ASN A O 1
ATOM 731 N N . ARG A 1 97 ? 3.505 -13.697 3.619 1.00 90.31 97 ARG A N 1
ATOM 732 C CA . ARG A 1 97 ? 4.847 -13.717 4.236 1.00 90.31 97 ARG A CA 1
ATOM 733 C C . ARG A 1 97 ? 4.752 -13.752 5.755 1.00 90.31 97 ARG A C 1
ATOM 735 O O . ARG A 1 97 ? 5.302 -14.644 6.384 1.00 90.31 97 ARG A O 1
ATOM 742 N N . GLU A 1 98 ? 4.013 -12.801 6.311 1.00 94.38 98 GLU A N 1
ATOM 743 C CA . GLU A 1 98 ? 3.836 -12.621 7.748 1.00 94.38 98 GLU A CA 1
ATOM 744 C C . GLU A 1 98 ? 2.413 -12.103 8.024 1.00 94.38 98 GLU A C 1
ATOM 746 O O . GLU A 1 98 ? 1.822 -11.459 7.147 1.00 94.38 98 GLU A O 1
ATOM 751 N N . GLN A 1 99 ? 1.868 -12.382 9.212 1.00 96.69 99 GLN A N 1
ATOM 752 C CA . GLN A 1 99 ? 0.678 -11.712 9.749 1.00 96.69 99 GLN A CA 1
ATOM 753 C C . GLN A 1 99 ? 0.954 -11.151 11.141 1.00 96.69 99 GLN A C 1
ATOM 755 O O . GLN A 1 99 ? 1.443 -11.866 12.016 1.00 96.69 99 GLN A O 1
ATOM 760 N N . ALA A 1 100 ? 0.593 -9.888 11.344 1.00 97.06 100 ALA A N 1
ATOM 761 C CA . ALA A 1 100 ? 0.502 -9.274 12.664 1.00 97.06 100 ALA A CA 1
ATOM 762 C C . ALA A 1 100 ? -0.971 -9.107 13.052 1.00 97.06 100 ALA A C 1
ATOM 764 O O . ALA A 1 100 ? -1.860 -9.164 12.200 1.00 97.06 100 ALA A O 1
ATOM 765 N N . PHE A 1 101 ? -1.239 -8.904 14.337 1.00 97.94 101 PHE A N 1
ATOM 766 C CA . PHE A 1 101 ? -2.599 -8.925 14.867 1.00 97.94 101 PHE A CA 1
ATOM 767 C C . PHE A 1 101 ? -2.832 -7.731 15.784 1.00 97.94 101 PHE A C 1
ATOM 769 O O . PHE A 1 101 ? -1.947 -7.365 16.558 1.00 97.94 101 PHE A O 1
ATOM 776 N N . LEU A 1 102 ? -4.019 -7.134 15.691 1.00 98.31 102 LEU A N 1
ATOM 777 C CA . LEU A 1 102 ? -4.462 -6.062 16.577 1.00 98.31 102 LEU A CA 1
ATOM 778 C C . LEU A 1 102 ? -5.630 -6.542 17.435 1.00 98.31 102 LEU A C 1
ATOM 780 O O . LEU A 1 102 ? -6.522 -7.241 16.942 1.00 98.31 102 LEU A O 1
ATOM 784 N N . ASP A 1 103 ? -5.651 -6.117 18.693 1.00 97.62 103 ASP A N 1
ATOM 785 C CA . ASP A 1 103 ? -6.817 -6.273 19.557 1.00 97.62 103 ASP A CA 1
ATOM 786 C C . ASP A 1 103 ? -7.914 -5.231 19.251 1.00 97.62 103 ASP A C 1
ATOM 788 O O . ASP A 1 103 ? -7.771 -4.355 18.390 1.00 97.62 103 ASP A O 1
ATOM 792 N N . ALA A 1 104 ? -9.039 -5.308 19.967 1.00 96.56 104 ALA A N 1
ATOM 793 C CA . ALA A 1 104 ? -10.159 -4.377 19.797 1.00 96.56 104 ALA A CA 1
ATOM 794 C C . ALA A 1 104 ? -9.815 -2.917 20.162 1.00 96.56 104 ALA A C 1
ATOM 796 O O . ALA A 1 104 ? -10.541 -2.001 19.780 1.00 96.56 104 ALA A O 1
ATOM 797 N N . LYS A 1 105 ? -8.713 -2.691 20.888 1.00 96.25 105 LYS A N 1
ATOM 798 C CA . LYS A 1 105 ? -8.174 -1.371 21.247 1.00 96.25 105 LYS A CA 1
ATOM 799 C C . LYS A 1 105 ? -7.063 -0.924 20.289 1.00 96.25 105 LYS A C 1
ATOM 801 O O . LYS A 1 105 ? -6.382 0.065 20.568 1.00 96.25 105 LYS A O 1
ATOM 806 N N . LEU A 1 106 ? -6.894 -1.629 19.166 1.00 97.12 106 LEU A N 1
ATOM 807 C CA . LEU A 1 106 ? -5.877 -1.392 18.143 1.00 97.12 106 LEU A CA 1
ATOM 808 C C . LEU A 1 106 ? -4.439 -1.549 18.657 1.00 97.12 106 LEU A C 1
ATOM 810 O O . LEU A 1 106 ? -3.519 -1.007 18.053 1.00 97.12 106 LEU A O 1
ATOM 814 N N . GLN A 1 107 ? -4.219 -2.276 19.754 1.00 97.44 107 GLN A N 1
ATOM 815 C CA . GLN A 1 107 ? -2.872 -2.585 20.229 1.00 97.44 107 GLN A CA 1
ATOM 816 C C . GLN A 1 107 ? -2.313 -3.791 19.486 1.00 97.44 107 GLN A C 1
ATOM 818 O O . GLN A 1 107 ? -3.021 -4.776 19.264 1.00 97.44 107 GLN A O 1
ATOM 823 N N . VAL A 1 108 ? -1.036 -3.714 19.107 1.00 97.31 108 VAL A N 1
ATOM 824 C CA . VAL A 1 108 ? -0.337 -4.833 18.471 1.00 97.31 108 VAL A CA 1
ATOM 825 C C . VAL A 1 108 ? -0.164 -5.965 19.479 1.00 97.31 108 VAL A C 1
ATOM 827 O O . VAL A 1 108 ? 0.407 -5.777 20.554 1.00 97.31 108 VAL A O 1
ATOM 830 N N . LEU A 1 109 ? -0.650 -7.150 19.116 1.00 97.19 109 LEU A N 1
ATOM 831 C CA . LEU A 1 109 ? -0.490 -8.368 19.903 1.00 97.19 109 LEU A CA 1
ATOM 832 C C . LEU A 1 109 ? 0.965 -8.877 19.823 1.00 97.19 109 LEU A C 1
ATOM 834 O O . LEU A 1 109 ? 1.623 -8.708 18.796 1.00 97.19 109 LEU A O 1
ATOM 838 N N . PRO A 1 110 ? 1.491 -9.516 20.887 1.00 96.50 110 PRO A N 1
ATOM 839 C CA . PRO A 1 110 ? 2.936 -9.667 21.117 1.00 96.50 110 PRO A CA 1
ATOM 840 C C . PRO A 1 110 ? 3.648 -10.719 20.247 1.00 96.50 110 PRO A C 1
ATOM 842 O O . PRO A 1 110 ? 4.814 -11.034 20.492 1.00 96.50 110 PRO A O 1
ATOM 845 N N . ALA A 1 111 ? 2.990 -11.266 19.223 1.00 96.88 111 ALA A N 1
ATOM 846 C CA . ALA A 1 111 ? 3.636 -12.138 18.250 1.00 96.88 111 ALA A CA 1
ATOM 847 C C . ALA A 1 111 ? 3.060 -11.969 16.840 1.00 96.88 111 ALA A C 1
ATOM 849 O O . ALA A 1 111 ? 1.873 -11.698 16.653 1.00 96.88 111 ALA A O 1
ATOM 850 N N . VAL A 1 112 ? 3.923 -12.181 15.850 1.00 96.81 112 VAL A N 1
ATOM 851 C CA . VAL A 1 112 ? 3.574 -12.288 14.433 1.00 96.81 112 VAL A CA 1
ATOM 852 C C . VAL A 1 112 ? 3.691 -13.736 13.976 1.00 96.81 112 VAL A C 1
ATOM 854 O O . VAL A 1 112 ? 4.505 -14.502 14.494 1.00 96.81 112 VAL A O 1
ATOM 857 N N . TRP A 1 113 ? 2.882 -14.116 12.996 1.00 97.62 113 TRP A N 1
ATOM 858 C CA . TRP A 1 113 ? 2.954 -15.420 12.351 1.00 97.62 113 TRP A CA 1
ATOM 859 C C . TRP A 1 113 ? 3.828 -15.341 11.104 1.00 97.62 113 TRP A C 1
ATOM 861 O O . TRP A 1 113 ? 3.471 -14.634 10.163 1.00 97.62 113 TRP A O 1
ATOM 871 N N . ASP A 1 114 ? 4.940 -16.075 11.068 1.00 96.88 114 ASP A N 1
ATOM 872 C CA . ASP A 1 114 ? 5.752 -16.240 9.862 1.00 96.88 114 ASP A CA 1
ATOM 873 C C . ASP A 1 114 ? 5.236 -17.432 9.045 1.00 96.88 114 ASP A C 1
ATOM 875 O O . ASP A 1 114 ? 5.230 -18.580 9.496 1.00 96.88 114 ASP A O 1
ATOM 879 N N . VAL A 1 115 ? 4.803 -17.155 7.816 1.00 95.62 115 VAL A N 1
ATOM 880 C CA . VAL A 1 115 ? 4.082 -18.119 6.973 1.00 95.62 115 VAL A CA 1
ATOM 881 C C . VAL A 1 115 ? 5.020 -19.185 6.413 1.00 95.62 115 VAL A C 1
ATOM 883 O O . VAL A 1 115 ? 4.633 -20.346 6.287 1.00 95.62 115 VAL A O 1
ATOM 886 N N . LYS A 1 116 ? 6.266 -18.812 6.095 1.00 94.62 116 LYS A N 1
ATOM 887 C CA . LYS A 1 116 ? 7.249 -19.721 5.489 1.00 94.62 116 LYS A CA 1
ATOM 888 C C . LYS A 1 116 ? 7.722 -20.771 6.492 1.00 94.62 116 LYS A C 1
ATOM 890 O O . LYS A 1 116 ? 7.758 -21.954 6.172 1.00 94.62 116 LYS A O 1
ATOM 895 N N . SER A 1 117 ? 8.092 -20.333 7.692 1.00 96.00 117 SER A N 1
ATOM 896 C CA . SER A 1 117 ? 8.559 -21.201 8.777 1.00 96.00 117 SER A CA 1
ATOM 897 C C . SER A 1 117 ? 7.423 -21.839 9.570 1.00 96.00 117 SER A C 1
ATOM 899 O O . SER A 1 117 ? 7.697 -22.726 10.374 1.00 96.00 117 SER A O 1
ATOM 901 N N . LYS A 1 118 ? 6.174 -21.400 9.354 1.00 95.69 118 LYS A N 1
ATOM 902 C CA . LYS A 1 118 ? 4.991 -21.828 10.113 1.00 95.69 118 LYS A CA 1
ATOM 903 C C . LYS A 1 118 ? 5.220 -21.695 11.619 1.00 95.69 118 LYS A C 1
ATOM 905 O O . LYS A 1 118 ? 5.004 -22.636 12.379 1.00 95.69 118 LYS A O 1
ATOM 910 N N . SER A 1 119 ? 5.742 -20.545 12.040 1.00 96.44 119 SER A N 1
ATOM 911 C CA . SER A 1 119 ? 6.110 -20.324 13.436 1.00 96.44 119 SER A CA 1
ATOM 912 C C . SER A 1 119 ? 5.765 -18.919 13.908 1.00 96.44 119 SER A C 1
ATOM 914 O O . SER A 1 119 ? 5.795 -17.953 13.144 1.00 96.44 119 SER A O 1
ATOM 916 N N . TRP A 1 120 ? 5.467 -18.812 15.200 1.00 97.56 120 TRP A N 1
ATOM 917 C CA . TRP A 1 120 ? 5.265 -17.537 15.873 1.00 97.56 120 TRP A CA 1
ATOM 918 C C . TRP A 1 120 ? 6.608 -16.887 16.197 1.00 97.56 120 TRP A C 1
ATOM 920 O O . TRP A 1 120 ? 7.513 -17.536 16.729 1.00 97.56 120 TRP A O 1
ATOM 930 N N . LYS A 1 121 ? 6.735 -15.595 15.894 1.00 96.12 121 LYS A N 1
ATOM 931 C CA . LYS A 1 121 ? 7.891 -14.769 16.251 1.00 96.12 121 LYS A CA 1
ATOM 932 C C . LYS A 1 121 ? 7.443 -13.648 17.187 1.00 96.12 121 LYS A C 1
ATOM 934 O O . LYS A 1 121 ? 6.405 -13.040 16.924 1.00 96.12 121 LYS A O 1
ATOM 939 N N . PRO A 1 122 ? 8.191 -13.357 18.264 1.00 95.81 122 PRO A N 1
ATOM 940 C CA . PRO A 1 122 ? 7.850 -12.250 19.146 1.00 95.81 122 PRO A CA 1
ATOM 941 C C . PRO A 1 122 ? 7.915 -10.925 18.382 1.00 95.81 122 PRO A C 1
ATOM 943 O O . PRO A 1 122 ? 8.766 -10.742 17.510 1.00 95.81 122 PRO A O 1
ATOM 946 N N . THR A 1 123 ? 7.033 -9.993 18.730 1.00 94.12 123 THR A N 1
ATOM 947 C CA . THR A 1 123 ? 7.077 -8.616 18.229 1.00 94.12 123 THR A CA 1
ATOM 948 C C . THR A 1 123 ? 6.946 -7.627 19.375 1.00 94.12 123 THR A C 1
ATOM 950 O O . THR A 1 123 ? 6.480 -7.964 20.463 1.00 94.12 123 THR A O 1
ATOM 953 N N . GLN A 1 124 ? 7.395 -6.399 19.142 1.00 90.00 124 GLN A N 1
ATOM 954 C CA . GLN A 1 124 ? 7.319 -5.339 20.136 1.00 90.00 124 GLN A CA 1
ATOM 955 C C . GLN A 1 124 ? 5.898 -4.786 20.230 1.00 90.00 124 GLN A C 1
ATOM 957 O O . GLN A 1 124 ? 5.221 -4.615 19.213 1.00 90.00 124 GLN A O 1
ATOM 962 N N . ALA A 1 125 ? 5.484 -4.460 21.454 1.00 89.31 125 ALA A N 1
ATOM 963 C CA . ALA A 1 125 ? 4.242 -3.745 21.698 1.00 89.31 125 ALA A CA 1
ATOM 964 C C . ALA A 1 125 ? 4.286 -2.377 21.004 1.00 89.31 125 ALA A C 1
ATOM 966 O O . ALA A 1 125 ? 5.241 -1.616 21.165 1.00 89.31 125 ALA A O 1
ATOM 967 N N . GLN A 1 126 ? 3.250 -2.082 20.228 1.00 93.88 126 GLN A N 1
ATOM 968 C CA . GLN A 1 126 ? 3.097 -0.834 19.488 1.00 93.88 126 GLN A CA 1
ATOM 969 C C . GLN A 1 126 ? 1.628 -0.418 19.511 1.00 93.88 126 GLN A C 1
ATOM 971 O O . GLN A 1 126 ? 0.731 -1.266 19.466 1.00 93.88 126 GLN A O 1
ATOM 976 N N . ASP A 1 127 ? 1.387 0.891 19.533 1.00 96.50 127 ASP A N 1
ATOM 977 C CA . ASP A 1 127 ? 0.045 1.432 19.353 1.00 96.50 127 ASP A CA 1
ATOM 978 C C . ASP A 1 127 ? -0.323 1.390 17.864 1.00 96.50 127 ASP A C 1
ATOM 980 O O . ASP A 1 127 ? 0.070 2.255 17.076 1.00 96.50 127 ASP A O 1
ATOM 984 N N . GLY A 1 128 ? -1.085 0.374 17.459 1.00 96.62 128 GLY A N 1
ATOM 985 C CA . GLY A 1 128 ? -1.480 0.178 16.067 1.00 96.62 128 GLY A CA 1
ATOM 986 C C . GLY A 1 128 ? -2.286 1.350 15.509 1.00 96.62 128 GLY A C 1
ATOM 987 O O . GLY A 1 128 ? -2.191 1.626 14.314 1.00 96.62 128 GLY A O 1
ATOM 988 N N . ALA A 1 129 ? -2.990 2.109 16.358 1.00 96.81 129 ALA A N 1
ATOM 989 C CA . ALA A 1 129 ? -3.713 3.311 15.947 1.00 96.81 129 ALA A CA 1
ATOM 990 C C . ALA A 1 129 ? -2.791 4.413 15.390 1.00 96.81 129 ALA A C 1
ATOM 992 O O . ALA A 1 129 ? -3.240 5.217 14.577 1.00 96.81 129 ALA A O 1
ATOM 993 N N . THR A 1 130 ? -1.524 4.467 15.810 1.00 97.00 130 THR A N 1
ATOM 994 C CA . THR A 1 130 ? -0.551 5.470 15.334 1.00 97.00 130 THR A CA 1
ATOM 995 C C . THR A 1 130 ? 0.480 4.892 14.366 1.00 97.00 130 THR A C 1
ATOM 997 O O . THR A 1 130 ? 0.985 5.616 13.507 1.00 97.00 130 THR A O 1
ATOM 1000 N N . GLN A 1 131 ? 0.784 3.596 14.492 1.00 95.44 131 GLN A N 1
ATOM 1001 C CA . GLN A 1 131 ? 1.870 2.951 13.749 1.00 95.44 131 GLN A CA 1
ATOM 1002 C C . GLN A 1 131 ? 1.397 2.116 12.551 1.00 95.44 131 GLN A C 1
ATOM 1004 O O . GLN A 1 131 ? 2.167 1.909 11.617 1.00 95.44 131 GLN A O 1
ATOM 1009 N N . CYS A 1 132 ? 0.157 1.616 12.556 1.00 95.44 132 CYS A N 1
ATOM 1010 C CA . CYS A 1 132 ? -0.298 0.630 11.567 1.00 95.44 132 CYS A CA 1
ATOM 1011 C C . CYS A 1 132 ? -1.509 1.111 10.770 1.00 95.44 132 CYS A C 1
ATOM 1013 O O . CYS A 1 132 ? -1.497 1.079 9.541 1.00 95.44 132 CYS A O 1
ATOM 1015 N N . VAL A 1 133 ? -2.562 1.547 11.466 1.00 96.81 133 VAL A N 1
ATOM 1016 C CA . VAL A 1 133 ? -3.904 1.695 10.889 1.00 96.81 133 VAL A CA 1
ATOM 1017 C C . VAL A 1 133 ? -3.916 2.672 9.717 1.00 96.81 133 VAL A C 1
ATOM 1019 O O . VAL A 1 133 ? -4.454 2.321 8.674 1.00 96.81 133 VAL A O 1
ATOM 1022 N N . GLY A 1 134 ? -3.247 3.825 9.811 1.00 95.81 134 GLY A N 1
ATOM 1023 C CA . GLY A 1 134 ? -3.252 4.819 8.731 1.00 95.81 134 GLY A CA 1
ATOM 1024 C C . GLY A 1 134 ? -2.678 4.349 7.391 1.00 95.81 134 GLY A C 1
ATOM 1025 O O . GLY A 1 134 ? -3.075 4.878 6.359 1.00 95.81 134 GLY A O 1
ATOM 1026 N N . CYS A 1 135 ? -1.812 3.331 7.383 1.00 96.44 135 CYS A N 1
ATOM 1027 C CA . CYS A 1 135 ? -1.293 2.719 6.153 1.00 96.44 135 CYS A CA 1
ATOM 1028 C C . CYS A 1 135 ? -2.075 1.474 5.707 1.00 96.44 135 CYS A C 1
ATOM 1030 O O . CYS A 1 135 ? -1.811 0.920 4.642 1.00 96.44 135 CYS A O 1
ATOM 1032 N N . HIS A 1 136 ? -2.992 0.988 6.541 1.00 97.50 136 HIS A N 1
ATOM 1033 C CA . HIS A 1 136 ? -3.643 -0.312 6.394 1.00 97.50 136 HIS A CA 1
ATOM 1034 C C . HIS A 1 136 ? -5.169 -0.212 6.235 1.00 97.50 136 HIS A C 1
ATOM 1036 O O . HIS A 1 136 ? -5.844 -1.230 6.103 1.00 97.50 136 HIS A O 1
ATOM 1042 N N . VAL A 1 137 ? -5.726 0.998 6.214 1.00 98.00 137 VAL A N 1
ATOM 1043 C CA . VAL A 1 137 ? -7.157 1.259 6.008 1.00 98.00 137 VAL A CA 1
ATOM 1044 C C . VAL A 1 137 ? -7.356 2.426 5.045 1.00 98.00 137 VAL A C 1
ATOM 1046 O O . VAL A 1 137 ? -6.413 3.131 4.692 1.00 98.00 137 VAL A O 1
ATOM 1049 N N . THR A 1 138 ? -8.600 2.652 4.637 1.00 97.69 138 THR A N 1
ATOM 1050 C CA . THR A 1 138 ? -8.995 3.773 3.782 1.00 97.69 138 THR A CA 1
ATOM 1051 C C . THR A 1 138 ? -9.817 4.784 4.577 1.00 97.69 138 THR A C 1
ATOM 1053 O O . THR A 1 138 ? -10.776 4.415 5.259 1.00 97.69 138 THR A O 1
ATOM 1056 N N . GLY A 1 139 ? -9.447 6.066 4.481 1.00 96.25 139 GLY A N 1
ATOM 1057 C CA . GLY A 1 139 ? -10.154 7.168 5.142 1.00 96.25 139 GLY A CA 1
ATOM 1058 C C . GLY A 1 139 ? -10.049 7.128 6.670 1.00 96.25 139 GLY A C 1
ATOM 1059 O O . GLY A 1 139 ? -11.075 7.127 7.342 1.00 96.25 139 GLY A O 1
ATOM 1060 N N . TYR A 1 140 ? -8.831 7.039 7.215 1.00 97.25 140 TYR A N 1
ATOM 1061 C CA . TYR A 1 140 ? -8.596 6.970 8.661 1.00 97.25 140 TYR A CA 1
ATOM 1062 C C . TYR A 1 140 ? -8.744 8.336 9.353 1.00 97.25 140 TYR A C 1
ATOM 1064 O O . TYR A 1 140 ? -8.058 9.296 9.000 1.00 97.25 140 TYR A O 1
ATOM 1072 N N . ASP A 1 141 ? -9.593 8.393 10.376 1.00 95.88 141 ASP A N 1
ATOM 1073 C CA . ASP A 1 141 ? -9.700 9.477 11.348 1.00 95.88 141 ASP A CA 1
ATOM 1074 C C . ASP A 1 141 ? -8.878 9.122 12.594 1.00 95.88 141 ASP A C 1
ATOM 1076 O O . ASP A 1 141 ? -9.186 8.174 13.323 1.00 95.88 141 ASP A O 1
ATOM 1080 N N . THR A 1 142 ? -7.819 9.890 12.847 1.00 94.75 142 THR A N 1
ATOM 1081 C CA . THR A 1 142 ? -6.881 9.639 13.947 1.00 94.75 142 THR A CA 1
ATOM 1082 C C . THR A 1 142 ? -7.367 10.111 15.314 1.00 94.75 142 THR A C 1
ATOM 1084 O O . THR A 1 142 ? -6.793 9.702 16.327 1.00 94.75 142 THR A O 1
ATOM 1087 N N . ILE A 1 143 ? -8.400 10.956 15.360 1.00 93.56 143 ILE A N 1
ATOM 1088 C CA . ILE A 1 143 ? -9.014 11.444 16.597 1.00 93.56 143 ILE A CA 1
ATOM 1089 C C . ILE A 1 143 ? -10.013 10.397 17.078 1.00 93.56 143 ILE A C 1
ATOM 1091 O O . ILE A 1 143 ? -9.895 9.882 18.189 1.00 93.56 143 ILE A O 1
ATOM 1095 N N . GLU A 1 144 ? -10.940 10.023 16.198 1.00 95.44 144 GLU A N 1
ATOM 1096 C CA . GLU A 1 144 ? -11.986 9.040 16.483 1.00 95.44 144 GLU A CA 1
ATOM 1097 C C . GLU A 1 144 ? -11.472 7.596 16.453 1.00 95.44 144 GLU A C 1
ATOM 1099 O O . GLU A 1 144 ? -12.151 6.686 16.934 1.00 95.44 144 GLU A O 1
ATOM 1104 N N . LYS A 1 145 ? -10.281 7.372 15.880 1.00 95.50 145 LYS A N 1
ATOM 1105 C CA . LYS A 1 145 ? -9.683 6.050 15.630 1.00 95.50 145 LYS A CA 1
ATOM 1106 C C . LYS A 1 145 ? -10.606 5.146 14.806 1.00 95.50 145 LYS A C 1
ATOM 1108 O O . LYS A 1 145 ? -10.723 3.947 15.060 1.00 95.50 145 LYS A O 1
ATOM 1113 N N . LYS A 1 146 ? -11.269 5.737 13.813 1.00 96.06 146 LYS A N 1
ATOM 1114 C CA . LYS A 1 146 ? -12.219 5.075 12.908 1.00 96.06 146 LYS A CA 1
ATOM 1115 C C . LYS A 1 146 ? -11.770 5.236 11.470 1.00 96.06 146 LYS A C 1
ATOM 1117 O O . LYS A 1 146 ? -11.019 6.144 11.146 1.00 96.06 146 LYS A O 1
ATOM 1122 N N . TRP A 1 147 ? -12.247 4.366 10.598 1.00 97.44 147 TRP A N 1
ATOM 1123 C CA . TRP A 1 147 ? -11.970 4.434 9.170 1.00 97.44 147 TRP A CA 1
ATOM 1124 C C . TRP A 1 147 ? -13.224 4.129 8.366 1.00 97.44 147 TRP A C 1
ATOM 1126 O O . TRP A 1 147 ? -14.172 3.533 8.879 1.00 97.44 147 TRP A O 1
ATOM 1136 N N . VAL A 1 148 ? -13.209 4.523 7.096 1.00 97.56 148 VAL A N 1
ATOM 1137 C CA . VAL A 1 148 ? -14.328 4.290 6.179 1.00 97.56 148 VAL A CA 1
ATOM 1138 C C . VAL A 1 148 ? -14.335 2.853 5.666 1.00 97.56 148 VAL A C 1
ATOM 1140 O O . VAL A 1 148 ? -15.388 2.224 5.611 1.00 97.56 148 VAL A O 1
ATOM 1143 N N . GLU A 1 149 ? -13.168 2.299 5.329 1.00 97.06 149 GLU A N 1
ATOM 1144 C CA . GLU A 1 149 ? -13.059 0.924 4.828 1.00 97.06 149 GLU A CA 1
ATOM 1145 C C . GLU A 1 149 ? -11.773 0.240 5.315 1.00 97.06 149 GLU A C 1
ATOM 1147 O O . GLU A 1 149 ? -10.707 0.854 5.345 1.00 97.06 149 GLU A O 1
ATOM 1152 N N . ALA A 1 150 ? -11.874 -1.030 5.723 1.00 97.12 150 ALA A N 1
ATOM 1153 C CA . ALA A 1 150 ? -10.713 -1.844 6.082 1.00 97.12 150 ALA A CA 1
ATOM 1154 C C . ALA A 1 150 ? -9.913 -2.221 4.826 1.00 97.12 150 ALA A C 1
ATOM 1156 O O . ALA A 1 150 ? -10.499 -2.568 3.801 1.00 97.12 150 ALA A O 1
ATOM 1157 N N . GLY A 1 151 ? -8.584 -2.174 4.916 1.00 97.56 151 GLY A N 1
ATOM 1158 C CA . GLY A 1 151 ? -7.703 -2.356 3.767 1.00 97.56 151 GLY A CA 1
ATOM 1159 C C . GLY A 1 151 ? -7.458 -1.062 2.987 1.00 97.56 151 GLY A C 1
ATOM 1160 O O . GLY A 1 151 ? -8.195 -0.075 3.091 1.00 97.56 151 GLY A O 1
ATOM 1161 N N . VAL A 1 152 ? -6.398 -1.073 2.183 1.00 97.75 152 VAL A N 1
ATOM 1162 C CA . VAL A 1 152 ? -6.062 -0.001 1.239 1.00 97.75 152 VAL A CA 1
ATOM 1163 C C . VAL A 1 152 ? -6.882 -0.231 -0.029 1.00 97.75 152 VAL A C 1
ATOM 1165 O O . VAL A 1 152 ? -6.548 -1.096 -0.837 1.00 97.75 152 VAL A O 1
ATOM 1168 N N . ASN A 1 153 ? -7.973 0.521 -0.166 1.00 96.75 153 ASN A N 1
ATOM 1169 C CA . ASN A 1 153 ? -8.932 0.417 -1.263 1.00 96.75 153 ASN A CA 1
ATOM 1170 C C . ASN A 1 153 ? -8.868 1.652 -2.174 1.00 96.75 153 ASN A C 1
ATOM 1172 O O . ASN A 1 153 ? -8.006 2.515 -2.012 1.00 96.75 153 ASN A O 1
ATOM 1176 N N . CYS A 1 154 ? -9.781 1.739 -3.147 1.00 96.81 154 CYS A N 1
ATOM 1177 C CA . CYS A 1 154 ? -9.770 2.720 -4.237 1.00 96.81 154 CYS A CA 1
ATOM 1178 C C . CYS A 1 154 ? -9.423 4.147 -3.775 1.00 96.81 154 CYS A C 1
ATOM 1180 O O . CYS A 1 154 ? -8.497 4.768 -4.294 1.00 96.81 154 CYS A O 1
ATOM 1182 N N . GLU A 1 155 ? -10.122 4.654 -2.760 1.00 97.06 155 GLU A N 1
ATOM 1183 C CA . GLU A 1 155 ? -9.965 6.036 -2.302 1.00 97.06 155 GLU A CA 1
ATOM 1184 C C . GLU A 1 155 ? -8.636 6.300 -1.570 1.00 97.06 155 GLU A C 1
ATOM 1186 O O . GLU A 1 155 ? -8.226 7.451 -1.463 1.00 97.06 155 GLU A O 1
ATOM 1191 N N . ALA A 1 156 ? -7.899 5.277 -1.126 1.00 97.00 156 ALA A N 1
ATOM 1192 C CA . ALA A 1 156 ? -6.578 5.474 -0.523 1.00 97.00 156 ALA A CA 1
ATOM 1193 C C . ALA A 1 156 ? -5.544 6.003 -1.535 1.00 97.00 156 ALA A C 1
ATOM 1195 O O . ALA A 1 156 ? -4.582 6.662 -1.147 1.00 97.00 156 ALA A O 1
ATOM 1196 N N . CYS A 1 157 ? -5.742 5.735 -2.831 1.00 96.56 157 CYS A N 1
ATOM 1197 C CA . CYS A 1 157 ? -4.894 6.249 -3.913 1.00 96.56 157 CYS A CA 1
ATOM 1198 C C . CYS A 1 157 ? -5.615 7.274 -4.798 1.00 96.56 157 CYS A C 1
ATOM 1200 O O . CYS A 1 157 ? -4.970 8.149 -5.368 1.00 96.56 157 CYS A O 1
ATOM 1202 N N . HIS A 1 158 ? -6.940 7.180 -4.914 1.00 95.81 158 HIS A N 1
ATOM 1203 C CA . HIS A 1 158 ? -7.759 8.076 -5.736 1.00 95.81 158 HIS A CA 1
ATOM 1204 C C . HIS A 1 158 ? -8.359 9.262 -4.955 1.00 95.81 158 HIS A C 1
ATOM 1206 O O . HIS A 1 158 ? -8.911 10.184 -5.559 1.00 95.81 158 HIS A O 1
ATOM 1212 N N . GLY A 1 159 ? -8.217 9.264 -3.628 1.00 94.88 159 GLY A N 1
ATOM 1213 C CA . GLY A 1 159 ? -8.754 10.281 -2.729 1.00 94.88 159 GLY A CA 1
ATOM 1214 C C . GLY A 1 159 ? -10.262 10.138 -2.475 1.00 94.88 159 GLY A C 1
ATOM 1215 O O . GLY A 1 159 ? -10.886 9.212 -2.993 1.00 94.88 159 GLY A O 1
ATOM 1216 N N . PRO A 1 160 ? -10.862 11.054 -1.688 1.00 95.25 160 PRO A N 1
ATOM 1217 C CA . PRO A 1 160 ? -12.297 11.096 -1.409 1.00 95.25 160 PRO A CA 1
ATOM 1218 C C . PRO A 1 160 ? -13.161 11.070 -2.677 1.00 95.25 160 PRO A C 1
ATOM 1220 O O . PRO A 1 160 ? -13.036 11.945 -3.534 1.00 95.25 160 PRO A O 1
ATOM 1223 N N . GLY A 1 161 ? -14.062 10.093 -2.784 1.00 95.19 161 GLY A N 1
ATOM 1224 C CA . GLY A 1 161 ? -14.866 9.839 -3.979 1.00 95.19 161 GLY A CA 1
ATOM 1225 C C . GLY A 1 161 ? -16.197 10.582 -4.052 1.00 95.19 161 GLY A C 1
ATOM 1226 O O . GLY A 1 161 ? -16.858 10.532 -5.083 1.00 95.19 161 GLY A O 1
ATOM 1227 N N . SER A 1 162 ? -16.615 11.281 -2.994 1.00 95.25 162 SER A N 1
ATOM 1228 C CA . SER A 1 162 ? -17.919 11.971 -2.940 1.00 95.25 162 SER A CA 1
ATOM 1229 C C . SER A 1 162 ? -18.209 12.905 -4.125 1.00 95.25 162 SER A C 1
ATOM 1231 O O . SER A 1 162 ? -19.317 12.878 -4.657 1.00 95.25 162 SER A O 1
ATOM 1233 N N . VAL A 1 163 ? -17.224 13.691 -4.573 1.00 93.62 163 VAL A N 1
ATOM 1234 C CA . VAL A 1 163 ? -17.368 14.597 -5.728 1.00 93.62 163 VAL A CA 1
ATOM 1235 C C . VAL A 1 163 ? -17.568 13.806 -7.022 1.00 93.62 163 VAL A C 1
ATOM 1237 O O . VAL A 1 163 ? -18.437 14.144 -7.824 1.00 93.62 163 VAL A O 1
ATOM 1240 N N . HIS A 1 164 ? -16.816 12.718 -7.198 1.00 94.38 164 HIS A N 1
ATOM 1241 C CA . HIS A 1 164 ? -16.969 11.815 -8.336 1.00 94.38 164 HIS A CA 1
ATOM 1242 C C . HIS A 1 164 ? -18.335 11.141 -8.351 1.00 94.38 164 HIS A C 1
ATOM 1244 O O . HIS A 1 164 ? -18.987 11.099 -9.383 1.00 94.38 164 HIS A O 1
ATOM 1250 N N . LEU A 1 165 ? -18.803 10.653 -7.204 1.00 93.62 165 LEU A N 1
ATOM 1251 C CA . LEU A 1 165 ? -20.104 9.997 -7.097 1.00 93.62 165 LEU A CA 1
ATOM 1252 C C . LEU A 1 165 ? -21.260 10.949 -7.424 1.00 93.62 165 LEU A C 1
ATOM 1254 O O . LEU A 1 165 ? -22.247 10.522 -8.015 1.00 93.62 165 LEU A O 1
ATOM 1258 N N . ALA A 1 166 ? -21.130 12.232 -7.075 1.00 93.25 166 ALA A N 1
ATOM 1259 C CA . ALA A 1 166 ? -22.125 13.246 -7.407 1.00 93.25 166 ALA A CA 1
ATOM 1260 C C . ALA A 1 166 ? -22.142 13.600 -8.904 1.00 93.25 166 ALA A C 1
ATOM 1262 O O . ALA A 1 166 ? -23.199 13.925 -9.443 1.00 93.25 166 ALA A O 1
ATOM 1263 N N . ASN A 1 167 ? -20.991 13.549 -9.584 1.00 91.94 167 ASN A N 1
ATOM 1264 C CA . ASN A 1 167 ? -20.898 13.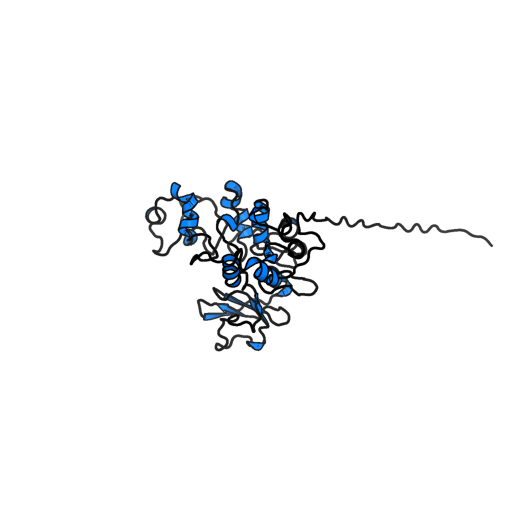810 -11.019 1.00 91.94 167 ASN A CA 1
ATOM 1265 C C . ASN A 1 167 ? -19.775 12.983 -11.682 1.00 91.94 167 ASN A C 1
ATOM 1267 O O . ASN A 1 167 ? -18.678 13.506 -11.911 1.00 91.94 167 ASN A O 1
ATOM 1271 N N . PRO A 1 168 ? -20.035 11.707 -12.035 1.00 89.25 168 PRO A N 1
ATOM 1272 C CA . PRO A 1 168 ? -18.993 10.795 -12.518 1.00 89.25 168 PRO A CA 1
ATOM 1273 C C . PRO A 1 168 ? -18.356 11.221 -13.844 1.00 89.25 168 PRO A C 1
ATOM 1275 O O . PRO A 1 168 ? -17.203 10.892 -14.123 1.00 89.25 168 PRO A O 1
ATOM 1278 N N . SER A 1 169 ? -19.098 11.970 -14.660 1.00 87.56 169 SER A N 1
ATOM 1279 C CA . SER A 1 169 ? -18.646 12.457 -15.965 1.00 87.56 169 SER A CA 1
ATOM 1280 C C . SER A 1 169 ? -17.816 13.738 -15.874 1.00 87.56 169 SER A C 1
ATOM 1282 O O . SER A 1 169 ? -17.196 14.131 -16.864 1.00 87.56 169 SER A O 1
ATOM 1284 N N . ALA A 1 170 ? -17.797 14.415 -14.719 1.00 87.88 170 ALA A N 1
ATOM 1285 C CA . ALA A 1 170 ? -17.003 15.623 -14.556 1.00 87.88 170 ALA A CA 1
ATOM 1286 C C . ALA A 1 170 ? -15.508 15.304 -14.634 1.00 87.88 170 ALA A C 1
ATOM 1288 O O . ALA A 1 170 ? -15.000 14.386 -13.979 1.00 87.88 170 ALA A O 1
ATOM 1289 N N . LYS A 1 171 ? -14.788 16.106 -15.421 1.00 84.00 171 LYS A N 1
ATOM 1290 C CA . LYS A 1 171 ? -13.332 16.039 -15.503 1.00 84.00 171 LYS A CA 1
ATOM 1291 C C . LYS A 1 171 ? -12.728 16.321 -14.122 1.00 84.00 171 LYS A C 1
ATOM 1293 O O . LYS A 1 171 ? -13.235 17.163 -13.388 1.00 84.00 171 LYS A O 1
ATOM 1298 N N . ASP A 1 172 ? -11.670 15.592 -13.773 1.00 84.94 172 ASP A N 1
ATOM 1299 C CA . ASP A 1 172 ? -10.909 15.761 -12.525 1.00 84.94 172 ASP A CA 1
ATOM 1300 C C . ASP A 1 172 ? -11.741 15.572 -11.233 1.00 84.94 172 ASP A C 1
ATOM 1302 O O . ASP A 1 172 ? -11.282 15.880 -10.129 1.00 84.94 172 ASP A O 1
ATOM 1306 N N . SER A 1 173 ? -12.945 14.989 -11.357 1.00 89.94 173 SER A N 1
ATOM 1307 C CA . SER A 1 173 ? -13.867 14.662 -10.256 1.00 89.94 173 SER A CA 1
ATOM 1308 C C . SER A 1 173 ? -13.355 13.560 -9.320 1.00 89.94 173 SER A C 1
ATOM 1310 O O . SER A 1 173 ? -13.883 13.403 -8.223 1.00 89.94 173 SER A O 1
ATOM 1312 N N . ILE A 1 174 ? -12.286 12.863 -9.718 1.00 93.44 174 ILE A N 1
ATOM 1313 C CA . ILE A 1 174 ? -11.484 11.951 -8.898 1.00 93.44 174 ILE A CA 1
ATOM 1314 C C . ILE A 1 174 ? -10.013 12.051 -9.316 1.00 93.44 174 ILE A C 1
ATOM 1316 O O . ILE A 1 174 ? -9.717 12.357 -10.476 1.00 93.44 174 ILE A O 1
ATOM 1320 N N . VAL A 1 175 ? -9.075 11.775 -8.407 1.00 94.12 175 VAL A N 1
ATOM 1321 C CA . VAL A 1 175 ? -7.653 11.726 -8.767 1.00 94.12 175 VAL A CA 1
ATOM 1322 C C . VAL A 1 175 ? -7.406 10.560 -9.714 1.00 94.12 175 VAL A C 1
ATOM 1324 O O . VAL A 1 175 ? -7.824 9.434 -9.463 1.00 94.12 175 VAL A O 1
ATOM 1327 N N . ARG A 1 176 ? -6.671 10.807 -10.796 1.00 92.44 176 ARG A N 1
ATOM 1328 C CA . ARG A 1 176 ? -6.145 9.772 -11.688 1.00 92.44 176 ARG A CA 1
ATOM 1329 C C . ARG A 1 176 ? -4.631 9.833 -11.621 1.00 92.44 176 ARG A C 1
ATOM 1331 O O . ARG A 1 176 ? -4.053 10.823 -12.051 1.00 92.44 176 ARG A O 1
ATOM 1338 N N . LEU A 1 177 ? -3.983 8.785 -11.104 1.00 92.75 177 LEU A N 1
ATOM 1339 C CA . LEU A 1 177 ? -2.530 8.801 -10.881 1.00 92.75 177 LEU A CA 1
ATOM 1340 C C . LEU A 1 177 ? -1.753 9.176 -12.148 1.00 92.75 177 LEU A C 1
ATOM 1342 O O . LEU A 1 177 ? -0.858 10.003 -12.079 1.00 92.75 177 LEU A O 1
ATOM 1346 N N . LYS A 1 178 ? -2.139 8.641 -13.312 1.00 91.25 178 LYS A N 1
ATOM 1347 C CA . LYS A 1 178 ? -1.466 8.940 -14.588 1.00 91.25 178 LYS A CA 1
ATOM 1348 C C . LYS A 1 178 ? -1.509 10.420 -15.005 1.00 91.25 178 LYS A C 1
ATOM 1350 O O . LYS A 1 178 ? -0.723 10.814 -15.854 1.00 91.25 178 LYS A O 1
ATOM 1355 N N . ASP A 1 179 ? -2.449 11.189 -14.455 1.00 92.00 179 ASP A N 1
ATOM 1356 C CA . ASP A 1 179 ? -2.642 12.611 -14.753 1.00 92.00 179 ASP A CA 1
ATOM 1357 C C . ASP A 1 179 ? -1.938 13.503 -13.706 1.00 92.00 179 ASP A C 1
ATOM 1359 O O . ASP A 1 179 ? -1.968 14.726 -13.810 1.00 92.00 179 ASP A O 1
ATOM 1363 N N . LEU A 1 180 ? -1.300 12.910 -12.687 1.00 92.06 180 LEU A N 1
ATOM 1364 C CA . LEU A 1 180 ? -0.485 13.638 -11.719 1.00 92.06 180 LEU A CA 1
ATOM 1365 C C . LEU A 1 180 ? 0.931 13.869 -12.248 1.00 92.06 180 LEU A C 1
ATOM 1367 O O . LEU A 1 180 ? 1.513 13.008 -12.914 1.00 92.06 180 LEU A O 1
ATOM 1371 N N . GLU A 1 181 ? 1.528 14.980 -11.814 1.00 93.19 181 GLU A N 1
ATOM 1372 C CA . GLU A 1 181 ? 2.971 15.197 -11.917 1.00 93.19 181 GLU A CA 1
ATOM 1373 C C . GLU A 1 181 ? 3.744 13.988 -11.382 1.00 93.19 181 GLU A C 1
ATOM 1375 O O . GLU A 1 181 ? 3.367 13.384 -10.373 1.00 93.19 181 GLU A O 1
ATOM 1380 N N . ARG A 1 182 ? 4.852 13.654 -12.045 1.00 93.06 182 ARG A N 1
ATOM 1381 C CA . ARG A 1 182 ? 5.639 12.440 -11.782 1.00 93.06 182 ARG A CA 1
ATOM 1382 C C . ARG A 1 182 ? 5.949 12.243 -10.298 1.00 93.06 182 ARG A C 1
ATOM 1384 O O . ARG A 1 182 ? 5.741 11.157 -9.760 1.00 93.06 182 ARG A O 1
ATOM 1391 N N . ASP A 1 183 ? 6.423 13.290 -9.627 1.00 94.50 183 ASP A N 1
ATOM 1392 C CA . ASP A 1 183 ? 6.790 13.241 -8.207 1.00 94.50 183 ASP A CA 1
ATOM 1393 C C . ASP A 1 183 ? 5.567 12.928 -7.335 1.00 94.50 183 ASP A C 1
ATOM 1395 O O . ASP A 1 183 ? 5.625 12.069 -6.457 1.00 94.50 183 ASP A O 1
ATOM 1399 N N . LYS A 1 184 ? 4.415 13.529 -7.652 1.00 95.12 184 LYS A N 1
ATOM 1400 C CA . LYS A 1 184 ? 3.154 13.272 -6.949 1.00 95.12 184 LYS A CA 1
ATOM 1401 C C . LYS A 1 184 ? 2.658 11.840 -7.149 1.00 95.12 184 LYS A C 1
ATOM 1403 O O . LYS A 1 184 ? 2.082 11.277 -6.223 1.00 95.12 184 LYS A O 1
ATOM 1408 N N . GLN A 1 185 ? 2.921 11.214 -8.300 1.00 95.38 185 GLN A N 1
ATOM 1409 C CA . GLN A 1 185 ? 2.626 9.787 -8.496 1.00 95.38 185 GLN A CA 1
ATOM 1410 C C . GLN A 1 185 ? 3.402 8.907 -7.513 1.00 95.38 185 GLN A C 1
ATOM 1412 O O . GLN A 1 185 ? 2.828 7.995 -6.922 1.00 95.38 185 GLN A O 1
ATOM 1417 N N . ALA A 1 186 ? 4.692 9.190 -7.312 1.00 96.25 186 ALA A N 1
ATOM 1418 C CA . ALA A 1 186 ? 5.507 8.466 -6.340 1.00 96.25 186 ALA A CA 1
ATOM 1419 C C . ALA A 1 186 ? 5.071 8.766 -4.895 1.00 96.25 186 ALA A C 1
ATOM 1421 O O . ALA A 1 186 ? 5.015 7.857 -4.068 1.00 96.25 186 ALA A O 1
ATOM 1422 N N . MET A 1 187 ? 4.706 10.016 -4.598 1.00 97.25 187 MET A N 1
ATOM 1423 C CA . MET A 1 187 ? 4.251 10.446 -3.270 1.00 97.25 187 MET A CA 1
ATOM 1424 C C . MET A 1 187 ? 2.979 9.732 -2.796 1.00 97.25 187 MET A C 1
ATOM 1426 O O . MET A 1 187 ? 2.861 9.461 -1.605 1.00 97.25 187 MET A O 1
ATOM 1430 N N . VAL A 1 188 ? 2.062 9.353 -3.697 1.00 97.38 188 VAL A N 1
ATOM 1431 C CA . VAL A 1 188 ? 0.895 8.522 -3.329 1.00 97.38 188 VAL A CA 1
ATOM 1432 C C . VAL A 1 188 ? 1.341 7.194 -2.711 1.00 97.38 188 VAL A C 1
ATOM 1434 O O . VAL A 1 188 ? 0.786 6.760 -1.709 1.00 97.38 188 VAL A O 1
ATOM 1437 N N . CYS A 1 189 ? 2.376 6.557 -3.261 1.00 97.38 189 CYS A N 1
ATOM 1438 C CA . CYS A 1 189 ? 2.945 5.334 -2.691 1.00 97.38 189 CYS A CA 1
ATOM 1439 C C . CYS A 1 189 ? 3.734 5.630 -1.408 1.00 97.38 189 CYS A C 1
ATOM 1441 O O . CYS A 1 189 ? 3.681 4.864 -0.444 1.00 97.38 189 CYS A O 1
ATOM 1443 N N . GLY A 1 190 ? 4.435 6.766 -1.389 1.00 96.94 190 GLY A N 1
ATOM 1444 C CA . GLY A 1 190 ? 5.206 7.256 -0.251 1.00 96.94 190 GLY A CA 1
ATOM 1445 C C . GLY A 1 190 ? 4.385 7.519 1.008 1.00 96.94 190 GLY A C 1
ATOM 1446 O O . GLY A 1 190 ? 4.966 7.549 2.084 1.00 96.94 190 GLY A O 1
ATOM 1447 N N . GLN A 1 191 ? 3.057 7.625 0.927 1.00 95.81 191 GLN A N 1
ATOM 1448 C CA . GLN A 1 191 ? 2.211 7.755 2.118 1.00 95.81 191 GLN A CA 1
ATOM 1449 C C . GLN A 1 191 ? 2.286 6.524 3.051 1.00 95.81 191 GLN A C 1
ATOM 1451 O O . GLN A 1 191 ? 1.984 6.641 4.234 1.00 95.81 191 GLN A O 1
ATOM 1456 N N . CYS A 1 192 ? 2.685 5.354 2.526 1.00 96.44 192 CYS A N 1
ATOM 1457 C CA . CYS A 1 192 ? 2.812 4.106 3.294 1.00 96.44 192 CYS A CA 1
ATOM 1458 C C . CYS A 1 192 ? 4.148 3.387 3.086 1.00 96.44 192 CYS A C 1
ATOM 1460 O O . CYS A 1 192 ? 4.669 2.764 4.006 1.00 96.44 192 CYS A O 1
ATOM 1462 N N . HIS A 1 193 ? 4.700 3.434 1.872 1.00 96.19 193 HIS A N 1
ATOM 1463 C CA . HIS A 1 193 ? 5.946 2.753 1.514 1.00 96.19 193 HIS A CA 1
ATOM 1464 C C . HIS A 1 193 ? 7.184 3.594 1.837 1.00 96.19 193 HIS A C 1
ATOM 1466 O O . HIS A 1 193 ? 8.173 3.560 1.107 1.00 96.19 193 HIS A O 1
ATOM 1472 N N . SER A 1 194 ? 7.133 4.367 2.913 1.00 94.31 194 SER A N 1
ATOM 1473 C CA . SER A 1 194 ? 8.216 5.222 3.378 1.00 94.31 194 SER A CA 1
ATOM 1474 C C . SER A 1 194 ? 8.433 5.029 4.872 1.00 94.31 194 SER A C 1
ATOM 1476 O O . SER A 1 194 ? 7.535 4.624 5.613 1.00 94.31 194 SER A O 1
ATOM 1478 N N . LYS A 1 195 ? 9.651 5.332 5.316 1.00 93.12 195 LYS A N 1
ATOM 1479 C CA . LYS A 1 195 ? 9.993 5.325 6.734 1.00 93.12 195 LYS A CA 1
ATOM 1480 C C . LYS A 1 195 ? 10.115 6.760 7.200 1.00 93.12 195 LYS A C 1
ATOM 1482 O O . LYS A 1 195 ? 10.840 7.537 6.590 1.00 93.12 195 LYS A O 1
ATOM 1487 N N . GLY A 1 196 ? 9.432 7.110 8.279 1.00 94.69 196 GLY A N 1
ATOM 1488 C CA . GLY A 1 196 ? 9.365 8.486 8.750 1.00 94.69 196 GLY A CA 1
ATOM 1489 C C . GLY A 1 196 ? 8.184 8.701 9.677 1.00 94.69 196 GLY A C 1
ATOM 1490 O O . GLY A 1 196 ? 7.593 7.740 10.171 1.00 94.69 196 GLY A O 1
ATOM 1491 N N . THR A 1 197 ? 7.857 9.965 9.913 1.00 96.88 197 THR A N 1
ATOM 1492 C CA . THR A 1 197 ? 6.728 10.354 10.758 1.00 96.88 197 THR A CA 1
ATOM 1493 C C . THR A 1 197 ? 6.019 11.589 10.226 1.00 96.88 197 THR A C 1
ATOM 1495 O O . THR A 1 197 ? 6.555 12.347 9.415 1.00 96.88 197 THR A O 1
ATOM 1498 N N . ASP A 1 198 ? 4.800 11.820 10.696 1.00 97.06 198 ASP A N 1
ATOM 1499 C CA . ASP A 1 198 ? 4.120 13.098 10.518 1.00 97.06 198 ASP A CA 1
ATOM 1500 C C . ASP A 1 198 ? 4.897 14.260 11.199 1.00 97.06 198 ASP A C 1
ATOM 1502 O O . ASP A 1 198 ? 5.794 14.029 12.017 1.00 97.06 198 ASP A O 1
ATOM 1506 N N . PRO A 1 199 ? 4.574 15.539 10.924 1.00 97.00 199 PRO A N 1
ATOM 1507 C CA . PRO A 1 199 ? 5.263 16.679 11.528 1.00 97.00 199 PRO A CA 1
ATOM 1508 C C . PRO A 1 199 ? 5.212 16.740 13.064 1.00 97.00 199 PRO A C 1
ATOM 1510 O O . PRO A 1 199 ? 6.083 17.374 13.666 1.00 97.00 199 PRO A O 1
ATOM 1513 N N . SER A 1 200 ? 4.242 16.099 13.721 1.00 96.25 200 SER A N 1
ATOM 1514 C CA . SER A 1 200 ? 4.223 15.989 15.183 1.00 96.25 200 SER A CA 1
ATOM 1515 C C . SER A 1 200 ? 5.144 14.883 15.711 1.00 96.25 200 SER A C 1
ATOM 1517 O O . SER A 1 200 ? 5.360 14.804 16.917 1.00 96.25 200 SER A O 1
ATOM 1519 N N . GLY A 1 201 ? 5.658 14.009 14.842 1.00 96.25 201 GLY A N 1
ATOM 1520 C CA . GLY A 1 201 ? 6.486 12.861 15.202 1.00 96.25 201 GLY A CA 1
ATOM 1521 C C . GLY A 1 201 ? 5.719 11.697 15.836 1.00 96.25 201 GLY A C 1
ATOM 1522 O O . GLY A 1 201 ? 6.352 10.788 16.364 1.00 96.25 201 GLY A O 1
ATOM 1523 N N . LYS A 1 202 ? 4.380 11.723 15.828 1.00 95.75 202 LYS A N 1
ATOM 1524 C CA . LYS A 1 202 ? 3.539 10.764 16.564 1.00 95.75 202 LYS A CA 1
ATOM 1525 C C . LYS A 1 202 ? 3.080 9.604 15.686 1.00 95.75 202 LYS A C 1
ATOM 1527 O O . LYS A 1 202 ? 3.004 8.473 16.158 1.00 95.75 202 LYS A O 1
ATOM 1532 N N . PHE A 1 203 ? 2.741 9.886 14.435 1.00 96.88 203 PHE A N 1
ATOM 1533 C CA . PHE A 1 203 ? 2.180 8.923 13.499 1.00 96.88 203 PHE A CA 1
ATOM 1534 C C . PHE A 1 203 ? 3.243 8.488 12.498 1.00 96.88 203 PHE A C 1
ATOM 1536 O O . PHE A 1 203 ? 3.971 9.320 11.960 1.00 96.88 203 PHE A O 1
ATOM 1543 N N . ALA A 1 204 ? 3.302 7.189 12.203 1.00 95.44 204 ALA A N 1
ATOM 1544 C CA . ALA A 1 204 ? 4.210 6.629 11.195 1.00 95.44 204 ALA A CA 1
ATOM 1545 C C . ALA A 1 204 ? 3.730 6.860 9.746 1.00 95.44 204 ALA A C 1
ATOM 1547 O O . ALA A 1 204 ? 4.273 6.289 8.806 1.00 95.44 204 ALA A O 1
ATOM 1548 N N . HIS A 1 205 ? 2.687 7.670 9.565 1.00 95.25 205 HIS A N 1
ATOM 1549 C CA . HIS A 1 205 ? 2.027 7.949 8.295 1.00 95.25 205 HIS A CA 1
ATOM 1550 C C . HIS A 1 205 ? 1.609 9.427 8.245 1.00 95.25 205 HIS A C 1
ATOM 1552 O O . HIS A 1 205 ? 1.418 10.040 9.300 1.00 95.25 205 HIS A O 1
ATOM 1558 N N . PRO A 1 206 ? 1.444 10.025 7.054 1.00 96.44 206 PRO A N 1
ATOM 1559 C CA . PRO A 1 206 ? 1.038 11.419 6.946 1.00 96.44 206 PRO A CA 1
ATOM 1560 C C . PRO A 1 206 ? -0.404 11.622 7.424 1.00 96.44 206 PRO A C 1
ATOM 1562 O O . PRO A 1 206 ? -1.311 10.873 7.055 1.00 96.44 206 PRO A O 1
ATOM 1565 N N . ILE A 1 207 ? -0.630 12.674 8.212 1.00 95.25 207 ILE A N 1
ATOM 1566 C CA . ILE A 1 207 ? -1.971 13.089 8.646 1.00 95.25 207 ILE A CA 1
ATOM 1567 C C . ILE A 1 207 ? -2.491 14.178 7.716 1.00 95.25 207 ILE A C 1
ATOM 1569 O O . ILE A 1 207 ? -1.855 15.212 7.556 1.00 95.25 207 ILE A O 1
ATOM 1573 N N . GLY A 1 208 ? -3.665 13.962 7.120 1.00 91.94 208 GLY A N 1
ATOM 1574 C CA . GLY A 1 208 ? -4.344 14.962 6.287 1.00 91.94 208 GLY A CA 1
ATOM 1575 C C . GLY A 1 208 ? -3.869 15.054 4.833 1.00 91.94 208 GLY A C 1
ATOM 1576 O O . GLY A 1 208 ? -4.503 15.775 4.056 1.00 91.94 208 GLY A O 1
ATOM 1577 N N . PHE A 1 209 ? -2.825 14.304 4.462 1.00 94.75 209 PHE A N 1
ATOM 1578 C CA . PHE A 1 209 ? -2.402 14.122 3.072 1.00 94.75 209 PHE A CA 1
ATOM 1579 C C . PHE A 1 209 ? -3.538 13.525 2.240 1.00 94.75 209 PHE A C 1
ATOM 1581 O O . PHE A 1 209 ? -4.211 12.582 2.668 1.00 94.75 209 PHE A O 1
ATOM 1588 N N . ARG A 1 210 ? -3.734 14.061 1.037 1.00 93.62 210 ARG A N 1
ATOM 1589 C 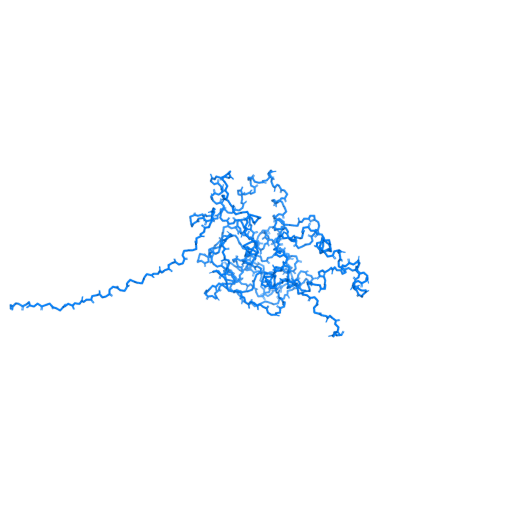CA . ARG A 1 210 ? -4.590 13.472 0.013 1.00 93.62 210 ARG A CA 1
ATOM 1590 C C . ARG A 1 210 ? -3.794 13.203 -1.260 1.00 93.62 210 ARG A C 1
ATOM 1592 O O . ARG A 1 210 ? -2.852 13.937 -1.565 1.00 93.62 210 ARG A O 1
ATOM 1599 N N . PRO A 1 211 ? -4.178 12.193 -2.056 1.00 92.12 211 PRO A N 1
ATOM 1600 C CA . PRO A 1 211 ? -3.578 11.995 -3.367 1.00 92.12 211 PRO A CA 1
ATOM 1601 C C . PRO A 1 211 ? -3.655 13.285 -4.194 1.00 92.12 211 PRO A C 1
ATOM 1603 O O . PRO A 1 211 ? -4.700 13.929 -4.223 1.00 92.12 211 PRO A O 1
ATOM 1606 N N . SER A 1 212 ? -2.553 13.659 -4.854 1.00 90.75 212 SER A N 1
ATOM 1607 C CA . SER A 1 212 ? -2.271 14.965 -5.498 1.00 90.75 212 SER A CA 1
ATOM 1608 C C . SER A 1 212 ? -1.644 16.060 -4.624 1.00 90.75 212 SER A C 1
ATOM 1610 O O . SER A 1 212 ? -1.135 17.041 -5.182 1.00 90.75 212 SER A O 1
ATOM 1612 N N . ASP A 1 213 ? -1.602 15.900 -3.303 1.00 93.19 213 ASP A N 1
ATOM 1613 C CA . ASP A 1 213 ? -0.850 16.804 -2.437 1.00 93.19 213 ASP A CA 1
ATOM 1614 C C . ASP A 1 213 ? 0.668 16.590 -2.578 1.00 93.19 213 ASP A C 1
ATOM 1616 O O . ASP A 1 213 ? 1.152 15.613 -3.152 1.00 93.19 213 ASP A O 1
ATOM 1620 N N . ASP A 1 214 ? 1.433 17.538 -2.044 1.00 94.69 214 ASP A N 1
ATOM 1621 C CA . ASP A 1 214 ? 2.871 17.389 -1.836 1.00 94.69 214 ASP A CA 1
ATOM 1622 C C . ASP A 1 214 ? 3.116 16.716 -0.478 1.00 94.69 214 ASP A C 1
ATOM 1624 O O . ASP A 1 214 ? 2.915 17.333 0.573 1.00 94.69 214 ASP A O 1
ATOM 1628 N N . LEU A 1 215 ? 3.545 15.451 -0.504 1.00 96.12 215 LEU A N 1
ATOM 1629 C CA . LEU A 1 215 ? 3.763 14.635 0.695 1.00 96.12 215 LEU A CA 1
ATOM 1630 C C . LEU A 1 215 ? 4.768 15.269 1.664 1.00 96.12 215 LEU A C 1
ATOM 1632 O O . LEU A 1 215 ? 4.633 15.095 2.873 1.00 96.12 215 LEU A O 1
ATOM 1636 N N . THR A 1 216 ? 5.733 16.052 1.171 1.00 95.81 216 THR A N 1
ATOM 1637 C CA . THR A 1 216 ? 6.770 16.668 2.019 1.00 95.81 216 THR A CA 1
ATOM 1638 C C . THR A 1 216 ? 6.204 17.671 3.028 1.00 95.81 216 THR A C 1
ATOM 1640 O O . THR A 1 216 ? 6.840 17.965 4.039 1.00 95.81 216 THR A O 1
ATOM 1643 N N . LYS A 1 217 ? 4.974 18.153 2.806 1.00 96.38 217 LYS A N 1
ATOM 1644 C CA . LYS A 1 217 ? 4.249 19.032 3.736 1.00 96.38 217 LYS A CA 1
ATOM 1645 C C . LYS A 1 217 ? 3.593 18.278 4.895 1.00 96.38 217 LYS A C 1
ATOM 1647 O O . LYS A 1 217 ? 3.252 18.892 5.902 1.00 96.38 217 LYS A O 1
ATOM 1652 N N . PHE A 1 218 ? 3.420 16.966 4.755 1.00 96.69 218 PHE A N 1
ATOM 1653 C CA . PHE A 1 218 ? 2.678 16.110 5.684 1.00 96.69 218 PHE A CA 1
ATOM 1654 C C . PHE A 1 218 ? 3.519 14.978 6.273 1.00 96.69 218 PHE A C 1
ATOM 1656 O O . PHE A 1 218 ? 3.030 14.245 7.131 1.00 96.69 218 PHE A O 1
ATOM 1663 N N . PHE A 1 219 ? 4.757 14.806 5.809 1.00 97.06 219 PHE A N 1
ATOM 1664 C CA . PHE A 1 219 ? 5.603 13.693 6.205 1.00 97.06 219 PHE A CA 1
ATOM 1665 C C . PHE A 1 219 ? 7.080 14.071 6.225 1.00 97.06 219 PHE A C 1
ATOM 1667 O O . PHE A 1 219 ? 7.598 14.706 5.304 1.00 97.06 219 PHE A O 1
ATOM 1674 N N . ARG A 1 220 ? 7.769 13.636 7.277 1.00 96.94 220 ARG A N 1
ATOM 1675 C CA . ARG A 1 220 ? 9.214 13.736 7.447 1.00 96.94 220 ARG A CA 1
ATOM 1676 C C . ARG A 1 220 ? 9.828 12.375 7.170 1.00 96.94 220 ARG A C 1
ATOM 1678 O O . ARG A 1 220 ? 9.826 11.500 8.033 1.00 96.94 220 ARG A O 1
ATOM 1685 N N . ASP A 1 221 ? 10.356 12.219 5.963 1.00 94.94 221 ASP A N 1
ATOM 1686 C CA . ASP A 1 221 ? 11.095 11.020 5.581 1.00 94.94 221 ASP A CA 1
ATOM 1687 C C . ASP A 1 221 ? 12.359 10.865 6.447 1.00 94.94 221 ASP A C 1
ATOM 1689 O O . ASP A 1 221 ? 13.114 11.820 6.652 1.00 94.94 221 ASP A O 1
ATOM 1693 N N . ALA A 1 222 ? 12.578 9.657 6.964 1.00 93.19 222 ALA A N 1
ATOM 1694 C CA . ALA A 1 222 ? 13.687 9.314 7.847 1.00 93.19 222 ALA A CA 1
ATOM 1695 C C . ALA A 1 222 ? 15.026 9.171 7.109 1.00 93.19 222 ALA A C 1
ATOM 1697 O O . ALA A 1 222 ? 16.058 9.065 7.768 1.00 93.19 222 ALA A O 1
ATOM 1698 N N . LYS A 1 223 ? 15.016 9.147 5.769 1.00 90.38 223 LYS A N 1
ATOM 1699 C CA . LYS A 1 223 ? 16.187 8.988 4.897 1.00 90.38 223 LYS A CA 1
ATOM 1700 C C . LYS A 1 223 ? 17.066 7.809 5.335 1.00 90.38 223 LYS A C 1
ATOM 1702 O O . LYS A 1 223 ? 18.225 8.009 5.708 1.00 90.38 223 LYS A O 1
ATOM 1707 N N . PRO A 1 224 ? 16.515 6.582 5.352 1.00 86.88 224 PRO A N 1
ATOM 1708 C CA . PRO A 1 224 ? 17.237 5.420 5.843 1.00 86.88 224 PRO A CA 1
ATOM 1709 C C . PRO A 1 224 ? 18.511 5.178 5.025 1.00 86.88 224 PRO A C 1
ATOM 1711 O O . PRO A 1 224 ? 18.508 5.263 3.799 1.00 86.88 224 PRO A O 1
ATOM 1714 N N . THR A 1 225 ? 19.605 4.858 5.716 1.00 85.12 225 THR A N 1
ATOM 1715 C CA . THR A 1 225 ? 20.915 4.577 5.104 1.00 85.12 225 THR A CA 1
ATOM 1716 C C . THR A 1 225 ? 21.164 3.088 4.859 1.00 85.12 225 THR A C 1
ATOM 1718 O O . THR A 1 225 ? 22.139 2.729 4.202 1.00 85.12 225 THR A O 1
ATOM 1721 N N . SER A 1 226 ? 20.289 2.219 5.365 1.00 85.31 226 SER A N 1
ATOM 1722 C CA . SER A 1 226 ? 20.336 0.763 5.209 1.00 85.31 226 SER A CA 1
ATOM 1723 C C . SER A 1 226 ? 18.990 0.226 4.737 1.00 85.31 226 SER A C 1
ATOM 1725 O O . SER A 1 226 ? 17.967 0.862 4.981 1.00 85.31 226 SER A O 1
ATOM 1727 N N . HIS A 1 227 ? 18.988 -0.942 4.085 1.00 85.56 227 HIS A N 1
ATOM 1728 C CA . HIS A 1 227 ? 17.774 -1.605 3.597 1.00 85.56 227 HIS A CA 1
ATOM 1729 C C . HIS A 1 227 ? 16.868 -2.074 4.739 1.00 85.56 227 HIS A C 1
ATOM 1731 O O . HIS A 1 227 ? 17.333 -2.502 5.797 1.00 85.56 227 HIS A O 1
ATOM 1737 N N . GLY A 1 228 ? 15.556 -2.010 4.521 1.00 83.69 228 GLY A N 1
ATOM 1738 C CA . GLY A 1 228 ? 14.573 -2.274 5.562 1.00 83.69 228 GLY A CA 1
ATOM 1739 C C . GLY A 1 228 ? 13.154 -2.451 5.037 1.00 83.69 228 GLY A C 1
ATOM 1740 O O . GLY A 1 228 ? 12.869 -2.303 3.850 1.00 83.69 228 GLY A O 1
ATOM 1741 N N . ARG A 1 229 ? 12.236 -2.783 5.950 1.00 83.62 229 ARG A N 1
ATOM 1742 C CA . ARG A 1 229 ? 10.801 -2.873 5.644 1.00 83.62 229 ARG A CA 1
ATOM 1743 C C . ARG A 1 229 ? 10.221 -1.466 5.431 1.00 83.62 229 ARG A C 1
ATOM 1745 O O . ARG A 1 229 ? 10.625 -0.529 6.112 1.00 83.62 229 ARG A O 1
ATOM 1752 N N . ASN A 1 230 ? 9.239 -1.358 4.534 1.00 85.88 230 ASN A N 1
ATOM 1753 C CA . ASN A 1 230 ? 8.417 -0.158 4.309 1.00 85.88 230 ASN A CA 1
ATOM 1754 C C . ASN A 1 230 ? 9.210 1.128 4.021 1.00 85.88 230 ASN A C 1
ATOM 1756 O O . ASN A 1 230 ? 8.900 2.177 4.560 1.00 85.88 230 ASN A O 1
ATOM 1760 N N . GLN A 1 231 ? 10.241 1.066 3.182 1.00 92.12 231 GLN A N 1
ATOM 1761 C CA . GLN A 1 231 ? 11.035 2.246 2.806 1.00 92.12 231 GLN A CA 1
ATOM 1762 C C . GLN A 1 231 ? 11.305 2.334 1.300 1.00 92.12 231 GLN A C 1
ATOM 1764 O O . GLN A 1 231 ? 12.225 3.025 0.871 1.00 92.12 231 GLN A O 1
ATOM 1769 N N . GLN A 1 232 ? 10.500 1.641 0.488 1.00 94.94 232 GLN A N 1
ATOM 1770 C CA . GLN A 1 232 ? 10.686 1.571 -0.963 1.00 94.94 232 GLN A CA 1
ATOM 1771 C C . GLN A 1 232 ? 10.631 2.955 -1.619 1.00 94.94 232 GLN A C 1
ATOM 1773 O O . GLN A 1 232 ? 11.428 3.237 -2.503 1.00 94.94 232 GLN A O 1
ATOM 1778 N N . TYR A 1 233 ? 9.734 3.840 -1.176 1.00 95.88 233 TYR A N 1
ATOM 1779 C CA . TYR A 1 233 ? 9.687 5.232 -1.625 1.00 95.88 233 TYR A CA 1
ATOM 1780 C C . TYR A 1 233 ? 10.949 5.990 -1.210 1.00 95.88 233 TYR A C 1
ATOM 1782 O O . TYR A 1 233 ? 11.588 6.595 -2.067 1.00 95.88 233 TYR A O 1
ATOM 1790 N N . SER A 1 234 ? 11.327 5.915 0.071 1.00 94.94 234 SER A N 1
ATOM 1791 C CA . SER A 1 234 ? 12.500 6.606 0.624 1.00 94.94 234 SER A CA 1
ATOM 1792 C C . SER A 1 234 ? 13.788 6.218 -0.111 1.00 94.94 234 SER A C 1
ATOM 1794 O O . SER A 1 234 ? 14.630 7.065 -0.388 1.00 94.94 234 SER A O 1
ATOM 1796 N N . GLU A 1 235 ? 13.922 4.945 -0.490 1.00 94.31 235 GLU A N 1
ATOM 1797 C CA . GLU A 1 235 ? 15.023 4.456 -1.319 1.00 94.31 235 GLU A CA 1
ATOM 1798 C C . GLU A 1 235 ? 14.887 4.904 -2.782 1.00 94.31 235 GLU A C 1
ATOM 1800 O O . GLU A 1 235 ? 15.845 5.431 -3.355 1.00 94.31 235 GLU A O 1
ATOM 1805 N N . HIS A 1 236 ? 13.702 4.741 -3.383 1.00 94.44 236 HIS A N 1
ATOM 1806 C CA . HIS A 1 236 ? 13.460 5.026 -4.801 1.00 94.44 236 HIS A CA 1
ATOM 1807 C C . HIS A 1 236 ? 13.736 6.479 -5.160 1.00 94.44 236 HIS A C 1
ATOM 1809 O O . HIS A 1 236 ? 14.376 6.724 -6.179 1.00 94.44 236 HIS A O 1
ATOM 1815 N N . ILE A 1 237 ? 13.328 7.444 -4.330 1.00 93.06 237 ILE A N 1
ATOM 1816 C CA . ILE A 1 237 ? 13.523 8.875 -4.624 1.00 93.06 237 ILE A CA 1
ATOM 1817 C C . ILE A 1 237 ? 14.996 9.312 -4.649 1.00 93.06 237 ILE A C 1
ATOM 1819 O O . ILE A 1 237 ? 15.298 10.392 -5.149 1.00 93.06 237 ILE A O 1
ATOM 1823 N N . THR A 1 238 ? 15.906 8.472 -4.148 1.00 90.88 238 THR A N 1
ATOM 1824 C CA . THR A 1 238 ? 17.366 8.681 -4.199 1.00 90.88 238 THR A CA 1
ATOM 1825 C C . THR A 1 238 ? 18.046 7.906 -5.334 1.00 90.88 238 THR A C 1
ATOM 1827 O O . THR A 1 238 ? 19.261 7.975 -5.510 1.00 90.88 238 THR A O 1
ATOM 1830 N N . SER A 1 239 ? 17.276 7.128 -6.099 1.00 92.19 239 SER A N 1
ATOM 1831 C CA . SER A 1 239 ? 17.789 6.235 -7.136 1.00 92.19 239 SER A CA 1
ATOM 1832 C C . SER A 1 239 ? 18.004 6.936 -8.475 1.00 92.19 239 SER A C 1
ATOM 1834 O O . SER A 1 239 ? 17.364 7.944 -8.781 1.00 92.19 239 SER A O 1
ATOM 1836 N N . LYS A 1 240 ? 18.817 6.346 -9.362 1.00 91.06 240 LYS A N 1
ATOM 1837 C CA . LYS A 1 240 ? 18.955 6.856 -10.741 1.00 91.06 240 LYS A CA 1
ATOM 1838 C C . LYS A 1 240 ? 17.709 6.644 -11.593 1.00 91.06 240 LYS A C 1
ATOM 1840 O O . LYS A 1 240 ? 17.430 7.473 -12.465 1.00 91.06 240 LYS A O 1
ATOM 1845 N N . HIS A 1 241 ? 16.923 5.606 -11.305 1.00 93.06 241 HIS A N 1
ATOM 1846 C CA . HIS A 1 241 ? 15.609 5.434 -11.921 1.00 93.06 241 HIS A CA 1
ATOM 1847 C C . HIS A 1 241 ? 14.708 6.640 -11.641 1.00 93.06 241 HIS A C 1
ATOM 1849 O O . HIS A 1 241 ? 14.046 7.129 -12.555 1.00 93.06 241 HIS A O 1
ATOM 1855 N N . TYR A 1 242 ? 14.740 7.188 -10.425 1.00 93.94 242 TYR A N 1
ATOM 1856 C CA . TYR A 1 242 ? 13.997 8.399 -10.093 1.00 93.94 242 TYR A CA 1
ATOM 1857 C C . TYR A 1 242 ? 14.689 9.678 -10.586 1.00 93.94 242 TYR A C 1
ATOM 1859 O O . TYR A 1 242 ? 14.066 10.501 -11.255 1.00 93.94 242 TYR A O 1
ATOM 1867 N N . GLU A 1 243 ? 15.967 9.886 -10.281 1.00 90.44 243 GLU A N 1
ATOM 1868 C CA . GLU A 1 243 ? 16.652 11.153 -10.561 1.00 90.44 243 GLU A CA 1
ATOM 1869 C C . GLU A 1 243 ? 16.839 11.415 -12.058 1.00 90.44 243 GLU A C 1
ATOM 1871 O O . GLU A 1 243 ? 16.578 12.528 -12.527 1.00 90.44 243 GLU A O 1
ATOM 1876 N N . THR A 1 244 ? 17.289 10.403 -12.804 1.00 85.62 244 THR A N 1
ATOM 1877 C CA . THR A 1 244 ? 17.760 10.550 -14.188 1.00 85.62 244 THR A CA 1
ATOM 1878 C C . THR A 1 244 ? 16.693 10.144 -15.193 1.00 85.62 244 THR A C 1
ATOM 1880 O O . THR A 1 244 ? 16.383 10.919 -16.091 1.00 85.62 244 THR A O 1
ATOM 1883 N N . ILE A 1 245 ? 16.097 8.961 -15.020 1.00 85.56 245 ILE A N 1
ATOM 1884 C CA . ILE A 1 245 ? 15.131 8.396 -15.982 1.00 85.56 245 ILE A CA 1
ATOM 1885 C C . ILE A 1 245 ? 13.690 8.844 -15.681 1.00 85.56 245 ILE A C 1
ATOM 1887 O O . ILE A 1 245 ? 12.779 8.618 -16.470 1.00 85.56 245 ILE A O 1
ATOM 1891 N N . LYS A 1 246 ? 13.479 9.535 -14.553 1.00 91.81 246 LYS A N 1
ATOM 1892 C CA . LYS A 1 246 ? 12.178 10.061 -14.112 1.00 91.81 246 LYS A CA 1
ATOM 1893 C C . LYS A 1 246 ? 11.098 8.983 -13.931 1.00 91.81 246 LYS A C 1
ATOM 1895 O O . LYS A 1 246 ? 9.909 9.273 -14.027 1.00 91.81 246 LYS A O 1
ATOM 1900 N N . MET A 1 247 ? 11.493 7.757 -13.592 1.00 94.19 247 MET A N 1
ATOM 1901 C CA . MET A 1 247 ? 10.572 6.659 -13.292 1.00 94.19 247 MET A CA 1
ATOM 1902 C C . MET A 1 247 ? 9.860 6.863 -11.951 1.00 94.19 247 MET A C 1
ATOM 1904 O O . MET A 1 247 ? 10.368 7.500 -11.020 1.00 94.19 247 MET A O 1
ATOM 1908 N N . HIS A 1 248 ? 8.686 6.257 -11.833 1.00 94.12 248 HIS A N 1
ATOM 1909 C CA . HIS A 1 248 ? 7.855 6.232 -10.633 1.00 94.12 248 HIS A CA 1
ATOM 1910 C C . HIS A 1 248 ? 7.361 4.802 -10.373 1.00 94.12 248 HIS A C 1
ATOM 1912 O O . HIS A 1 248 ? 7.591 3.889 -11.163 1.00 94.12 248 HIS A O 1
ATOM 1918 N N . CYS A 1 249 ? 6.681 4.577 -9.251 1.00 95.44 249 CYS A N 1
ATOM 1919 C CA . CYS A 1 249 ? 6.313 3.231 -8.798 1.00 95.44 249 CYS A CA 1
ATOM 1920 C C . CYS A 1 249 ? 5.464 2.478 -9.837 1.00 95.44 249 CYS A C 1
ATOM 1922 O O . CYS A 1 249 ? 5.707 1.308 -10.129 1.00 95.44 249 CYS A O 1
ATOM 1924 N N . THR A 1 250 ? 4.511 3.178 -10.460 1.00 95.06 250 THR A N 1
ATOM 1925 C CA . THR A 1 250 ? 3.633 2.607 -11.491 1.00 95.06 250 THR A CA 1
ATOM 1926 C C . THR A 1 250 ? 4.300 2.454 -12.860 1.00 95.06 250 THR A C 1
ATOM 1928 O O . THR A 1 250 ? 3.662 1.969 -13.791 1.00 95.06 250 THR A O 1
ATOM 1931 N N . THR A 1 251 ? 5.580 2.811 -13.018 1.00 95.06 251 THR A N 1
ATOM 1932 C CA . THR A 1 251 ? 6.355 2.413 -14.201 1.00 95.06 251 THR A CA 1
ATOM 1933 C C . THR A 1 251 ? 6.512 0.887 -14.244 1.00 95.06 251 THR A C 1
ATOM 1935 O O . THR A 1 251 ? 6.334 0.296 -15.306 1.00 95.06 251 THR A O 1
ATOM 1938 N N . CYS A 1 252 ? 6.732 0.247 -13.087 1.00 94.81 252 CYS A N 1
ATOM 1939 C CA . CYS A 1 252 ? 6.926 -1.206 -12.978 1.00 94.81 252 CYS A CA 1
ATOM 1940 C C . CYS A 1 252 ? 5.742 -1.936 -12.325 1.00 94.81 252 CYS A C 1
ATOM 1942 O O . CYS A 1 252 ? 5.430 -3.068 -12.690 1.00 94.81 252 CYS A O 1
ATOM 1944 N N . HIS A 1 253 ? 5.066 -1.300 -11.367 1.00 95.75 253 HIS A N 1
ATOM 1945 C CA . HIS A 1 253 ? 3.976 -1.924 -10.616 1.00 95.75 253 HIS A CA 1
ATOM 1946 C C . HIS A 1 253 ? 2.595 -1.562 -11.165 1.00 95.75 253 HIS A C 1
ATOM 1948 O O . HIS A 1 253 ? 2.357 -0.442 -11.624 1.00 95.75 253 HIS A O 1
ATOM 1954 N N . ASP A 1 254 ? 1.659 -2.499 -11.056 1.00 94.88 254 ASP A N 1
ATOM 1955 C CA . ASP A 1 254 ? 0.232 -2.254 -11.211 1.00 94.88 254 ASP A CA 1
ATOM 1956 C C . ASP A 1 254 ? -0.432 -2.150 -9.822 1.00 94.88 254 ASP A C 1
ATOM 1958 O O . ASP A 1 254 ? -0.557 -3.144 -9.103 1.00 94.88 254 ASP A O 1
ATOM 1962 N N . PRO A 1 255 ? -0.860 -0.955 -9.382 1.00 94.19 255 PRO A N 1
ATOM 1963 C CA . PRO A 1 255 ? -1.462 -0.792 -8.061 1.00 94.19 255 PRO A CA 1
ATOM 1964 C C . PRO A 1 255 ? -2.844 -1.458 -7.947 1.00 94.19 255 PRO A C 1
ATOM 1966 O O . PRO A 1 255 ? -3.324 -1.669 -6.829 1.00 94.19 255 PRO A O 1
ATOM 1969 N N . HIS A 1 256 ? -3.474 -1.817 -9.071 1.00 94.69 256 HIS A N 1
ATOM 1970 C CA . HIS A 1 256 ? -4.758 -2.509 -9.090 1.00 94.69 256 HIS A CA 1
ATOM 1971 C C . HIS A 1 256 ? -4.638 -4.005 -8.803 1.00 94.69 256 HIS A C 1
ATOM 1973 O O . HIS A 1 256 ? -5.662 -4.656 -8.659 1.00 94.69 256 HIS A O 1
ATOM 1979 N N . GLY A 1 257 ? -3.432 -4.555 -8.659 1.00 90.19 257 GLY A N 1
ATOM 1980 C CA . GLY A 1 257 ? -3.231 -5.945 -8.258 1.00 90.19 257 GLY A CA 1
ATOM 1981 C C . GLY A 1 257 ? -2.331 -6.722 -9.216 1.00 90.19 257 GLY A C 1
ATOM 1982 O O . GLY A 1 257 ? -1.678 -6.135 -10.078 1.00 90.19 257 GLY A O 1
ATOM 1983 N N . PRO A 1 258 ? -2.237 -8.049 -9.046 1.00 84.94 258 PRO A N 1
ATOM 1984 C CA . PRO A 1 258 ? -1.397 -8.874 -9.899 1.00 84.94 258 PRO A CA 1
ATOM 1985 C C . PRO A 1 258 ? -1.892 -8.865 -11.349 1.00 84.94 258 PRO A C 1
ATOM 1987 O O . PRO A 1 258 ? -3.086 -9.011 -11.621 1.00 84.94 258 PRO A O 1
ATOM 1990 N N . VAL A 1 259 ? -0.946 -8.741 -12.279 1.00 80.62 259 VAL A N 1
ATOM 1991 C CA . VAL A 1 259 ? -1.167 -8.955 -13.710 1.00 80.62 259 VAL A CA 1
ATOM 1992 C C . VAL A 1 259 ? -0.730 -10.382 -14.033 1.00 80.62 259 VAL A C 1
ATOM 1994 O O . VAL A 1 259 ? 0.448 -10.719 -13.924 1.00 80.62 259 VAL A O 1
ATOM 1997 N N . GLY A 1 260 ? -1.682 -11.250 -14.381 1.00 84.56 260 GLY A N 1
ATOM 1998 C CA . GLY A 1 260 ? -1.408 -12.675 -14.588 1.00 84.56 260 GLY A CA 1
ATOM 1999 C C . GLY A 1 260 ? -0.826 -13.343 -13.334 1.00 84.56 260 GLY A C 1
ATOM 2000 O O . GLY A 1 260 ? -1.364 -13.194 -12.238 1.00 84.56 260 GLY A O 1
ATOM 2001 N N . ALA A 1 261 ? 0.275 -14.079 -13.501 1.00 84.38 261 ALA A N 1
ATOM 2002 C CA . ALA A 1 261 ? 0.988 -14.757 -12.414 1.00 84.38 261 ALA A CA 1
ATOM 2003 C C . ALA A 1 261 ? 2.154 -13.931 -11.832 1.00 84.38 261 ALA A C 1
ATOM 2005 O O . ALA A 1 261 ? 2.934 -14.449 -11.030 1.00 84.38 261 ALA A O 1
ATOM 2006 N N . ASN A 1 262 ? 2.300 -12.662 -12.231 1.00 89.88 262 ASN A N 1
ATOM 2007 C CA . ASN A 1 262 ? 3.446 -11.854 -11.828 1.00 89.88 262 ASN A CA 1
ATOM 2008 C C . ASN A 1 262 ? 3.432 -11.586 -10.315 1.00 89.88 262 ASN A C 1
ATOM 2010 O O . ASN A 1 262 ? 2.404 -11.178 -9.756 1.00 89.88 262 ASN A O 1
ATOM 2014 N N . PRO A 1 263 ? 4.569 -11.773 -9.625 1.00 86.81 263 PRO A N 1
ATOM 2015 C CA . PRO A 1 263 ? 4.647 -11.515 -8.199 1.00 86.81 263 PRO A CA 1
ATOM 2016 C C . PRO A 1 263 ? 4.641 -10.005 -7.924 1.00 86.81 263 PRO A C 1
ATOM 2018 O O . PRO A 1 263 ? 4.918 -9.188 -8.800 1.00 86.81 263 PRO A O 1
ATOM 2021 N N . TYR A 1 264 ? 4.350 -9.627 -6.677 1.00 88.44 264 TYR A N 1
ATOM 2022 C CA . TYR A 1 264 ? 4.524 -8.252 -6.170 1.00 88.44 264 TYR A CA 1
ATOM 2023 C C . TYR A 1 264 ? 3.788 -7.162 -6.970 1.00 88.44 264 TYR A C 1
ATOM 2025 O O . TYR A 1 264 ? 4.207 -6.005 -6.981 1.00 88.44 264 TYR A O 1
ATOM 2033 N N . ASN A 1 265 ? 2.686 -7.536 -7.627 1.00 90.75 265 ASN A N 1
ATOM 2034 C CA . ASN A 1 265 ? 1.924 -6.675 -8.528 1.00 90.75 265 ASN A CA 1
ATOM 2035 C C . ASN A 1 265 ? 2.786 -6.051 -9.640 1.00 90.75 265 ASN A C 1
ATOM 2037 O O . ASN A 1 265 ? 2.621 -4.881 -9.975 1.00 90.75 265 ASN A O 1
ATOM 2041 N N . LEU A 1 266 ? 3.753 -6.792 -10.179 1.00 93.56 266 LEU A N 1
ATOM 2042 C CA . LEU A 1 266 ? 4.526 -6.328 -11.327 1.00 93.56 266 LEU A CA 1
ATOM 2043 C C . LEU A 1 266 ? 3.694 -6.412 -12.611 1.00 93.56 266 LEU A C 1
ATOM 2045 O O . LEU A 1 266 ? 2.924 -7.355 -12.817 1.00 93.56 266 LEU A O 1
ATOM 2049 N N . LYS A 1 267 ? 3.881 -5.432 -13.498 1.00 93.75 267 LYS A N 1
ATOM 2050 C CA . LYS A 1 267 ? 3.241 -5.409 -14.822 1.00 93.75 267 LYS A CA 1
ATOM 2051 C C . LYS A 1 267 ? 3.764 -6.511 -15.740 1.00 93.75 267 LYS A C 1
ATOM 2053 O O . LYS A 1 267 ? 3.035 -6.967 -16.616 1.00 93.75 267 LYS A O 1
ATOM 2058 N N . GLN A 1 268 ? 5.008 -6.934 -15.532 1.00 94.94 268 GLN A N 1
ATOM 2059 C CA . GLN A 1 268 ? 5.692 -7.982 -16.289 1.00 94.94 268 GLN A CA 1
ATOM 2060 C C . GLN A 1 268 ? 6.420 -8.947 -15.343 1.00 94.94 268 GLN A C 1
ATOM 2062 O O . GLN A 1 268 ? 6.531 -8.688 -14.140 1.00 94.94 268 GLN A O 1
ATOM 2067 N N . ALA A 1 269 ? 6.929 -10.059 -15.878 1.00 94.00 269 ALA A N 1
ATOM 2068 C CA . ALA A 1 269 ? 7.848 -10.906 -15.129 1.00 94.00 269 ALA A CA 1
ATOM 2069 C C . ALA A 1 269 ? 9.101 -10.103 -14.733 1.00 94.00 269 ALA A C 1
ATOM 2071 O O . ALA A 1 269 ? 9.468 -9.138 -15.403 1.00 94.00 269 ALA A O 1
ATOM 2072 N N . ILE A 1 270 ? 9.765 -10.497 -13.641 1.00 93.38 270 ILE A N 1
ATOM 2073 C CA . ILE A 1 270 ? 10.857 -9.709 -13.041 1.00 93.38 270 ILE A CA 1
ATOM 2074 C C . ILE A 1 270 ? 11.947 -9.365 -14.065 1.00 93.38 270 ILE A C 1
ATOM 2076 O O . ILE A 1 270 ? 12.348 -8.209 -14.159 1.00 93.38 270 ILE A O 1
ATOM 2080 N N . ASN A 1 271 ? 12.415 -10.349 -14.837 1.00 92.94 271 ASN A N 1
ATOM 2081 C CA . ASN A 1 271 ? 13.493 -10.121 -15.798 1.00 92.94 271 ASN A CA 1
ATOM 2082 C C . ASN A 1 271 ? 13.024 -9.258 -16.975 1.00 92.94 271 ASN A C 1
ATOM 2084 O O . ASN A 1 271 ? 13.736 -8.336 -17.360 1.00 92.94 271 ASN A O 1
ATOM 2088 N N . ASP A 1 272 ? 11.814 -9.486 -17.487 1.00 93.44 272 ASP A N 1
ATOM 2089 C CA . ASP A 1 272 ? 11.246 -8.705 -18.593 1.00 93.44 272 ASP A CA 1
ATOM 2090 C C . ASP A 1 272 ? 11.083 -7.228 -18.211 1.00 93.44 272 ASP A C 1
ATOM 2092 O O . ASP A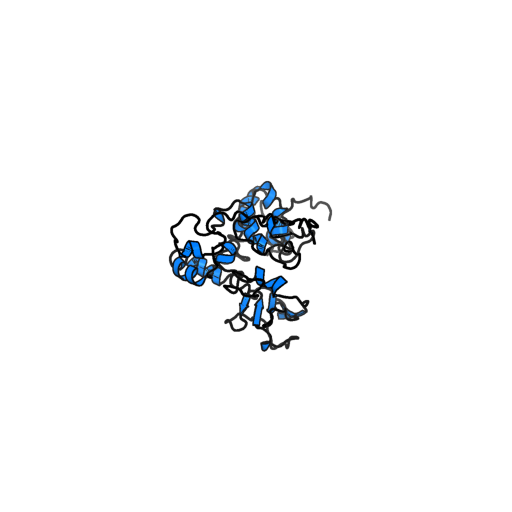 1 272 ? 11.425 -6.337 -18.989 1.00 93.44 272 ASP A O 1
ATOM 2096 N N . GLN A 1 273 ? 10.674 -6.966 -16.964 1.00 93.38 273 GLN A N 1
ATOM 2097 C CA . GLN A 1 273 ? 10.543 -5.617 -16.419 1.00 93.38 273 GLN A CA 1
ATOM 2098 C C . GLN A 1 273 ? 11.860 -4.830 -16.488 1.00 93.38 273 GLN A C 1
ATOM 2100 O O . GLN A 1 2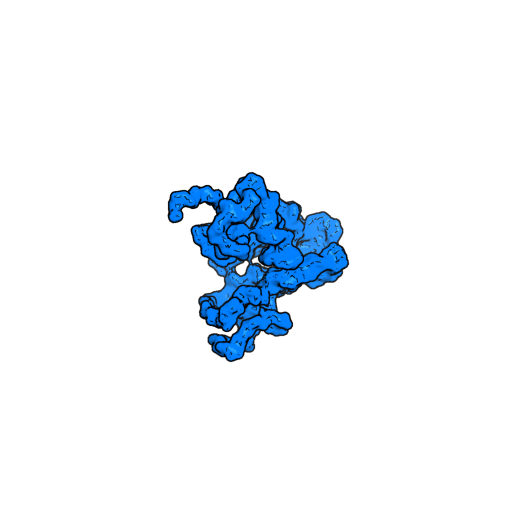73 ? 11.845 -3.622 -16.732 1.00 93.38 273 GLN A O 1
ATOM 2105 N N . CYS A 1 274 ? 12.990 -5.503 -16.260 1.00 92.88 274 CYS A N 1
ATOM 2106 C CA . CYS A 1 274 ? 14.321 -4.905 -16.320 1.00 92.88 274 CYS A CA 1
ATOM 2107 C C . CYS A 1 274 ? 14.836 -4.840 -17.763 1.00 92.88 274 CYS A C 1
ATOM 2109 O O . CYS A 1 274 ? 15.304 -3.796 -18.223 1.00 92.88 274 CYS A O 1
ATOM 2111 N N . LEU A 1 275 ? 14.740 -5.951 -18.493 1.00 93.12 275 LEU A N 1
ATOM 2112 C CA . LEU A 1 275 ? 15.275 -6.089 -19.845 1.00 93.12 275 LEU A CA 1
ATOM 2113 C C . LEU A 1 275 ? 14.536 -5.214 -20.861 1.00 93.12 275 LEU A C 1
ATOM 2115 O O . LEU A 1 275 ? 15.152 -4.811 -21.844 1.00 93.12 275 LEU A O 1
ATOM 2119 N N . GLY A 1 276 ? 13.296 -4.800 -20.584 1.00 92.25 276 GLY A N 1
ATOM 2120 C CA . GLY A 1 276 ? 12.585 -3.802 -21.389 1.00 92.25 276 GLY A CA 1
ATOM 2121 C C . GLY A 1 276 ? 13.363 -2.493 -21.596 1.00 92.25 276 GLY A C 1
ATOM 2122 O O . GLY A 1 276 ? 13.185 -1.838 -22.620 1.00 92.25 276 GLY A O 1
ATOM 2123 N N . CYS A 1 277 ? 14.264 -2.131 -20.673 1.00 92.56 277 CYS A N 1
ATOM 2124 C CA . CYS A 1 277 ? 15.191 -1.003 -20.838 1.00 92.56 277 CYS A CA 1
ATOM 2125 C C . CYS A 1 277 ? 16.669 -1.430 -20.863 1.00 92.56 277 CYS A C 1
ATOM 2127 O O . CYS A 1 277 ? 17.485 -0.769 -21.501 1.00 92.56 277 CYS A O 1
ATOM 2129 N N . HIS A 1 278 ? 17.028 -2.528 -20.192 1.00 91.88 278 HIS A N 1
ATOM 2130 C CA . HIS A 1 278 ? 18.419 -2.956 -20.022 1.00 91.88 278 HIS A CA 1
ATOM 2131 C C . HIS A 1 278 ? 18.909 -4.001 -21.035 1.00 91.88 278 HIS A C 1
ATOM 2133 O O . HIS A 1 278 ? 20.083 -4.364 -20.982 1.00 91.88 278 HIS A O 1
ATOM 2139 N N . ALA A 1 279 ? 18.084 -4.450 -21.989 1.00 90.06 279 ALA A N 1
ATOM 2140 C CA . ALA A 1 279 ? 18.506 -5.409 -23.021 1.00 90.06 279 ALA A CA 1
ATOM 2141 C C . ALA A 1 279 ? 19.684 -4.913 -23.885 1.00 90.06 279 ALA A C 1
ATOM 2143 O O . ALA A 1 279 ? 20.436 -5.716 -24.425 1.00 90.06 279 ALA A O 1
ATOM 2144 N N . GLY A 1 280 ? 19.885 -3.593 -23.994 1.00 87.75 280 GLY A N 1
ATOM 2145 C CA . GLY A 1 280 ? 21.052 -3.016 -24.675 1.00 87.75 280 GLY A CA 1
ATOM 2146 C C . GLY A 1 280 ? 22.349 -3.046 -23.853 1.00 87.75 280 GLY A C 1
ATOM 2147 O O . GLY A 1 280 ? 23.420 -2.803 -24.397 1.00 87.75 280 GLY A O 1
ATOM 2148 N N . THR A 1 281 ? 22.269 -3.315 -22.546 1.00 85.00 281 THR A N 1
ATOM 2149 C CA . THR A 1 281 ? 23.418 -3.351 -21.621 1.00 85.00 281 THR A CA 1
ATOM 2150 C C . THR A 1 281 ? 23.732 -4.770 -21.148 1.00 85.00 281 THR A C 1
ATOM 2152 O O . THR A 1 281 ? 24.887 -5.079 -20.867 1.00 85.00 281 THR A O 1
ATOM 2155 N N . VAL A 1 282 ? 22.723 -5.639 -21.073 1.00 86.75 282 VAL A N 1
ATOM 2156 C CA . VAL A 1 282 ? 22.850 -7.032 -20.635 1.00 86.75 282 VAL A CA 1
ATOM 2157 C C . VAL A 1 282 ? 22.523 -7.950 -21.804 1.00 86.75 282 VAL A C 1
ATOM 2159 O O . VAL A 1 282 ? 21.394 -7.957 -22.285 1.00 86.75 282 VAL A O 1
ATOM 2162 N N . LYS A 1 283 ? 23.510 -8.739 -22.244 1.00 82.56 283 LYS A N 1
ATOM 2163 C CA . LYS A 1 283 ? 23.338 -9.711 -23.331 1.00 82.56 283 LYS A CA 1
ATOM 2164 C C . LYS A 1 283 ? 22.539 -10.932 -22.873 1.00 82.56 283 LYS A C 1
ATOM 2166 O O . LYS A 1 283 ? 21.557 -11.301 -23.506 1.00 82.56 283 LYS A O 1
ATOM 2171 N N . ASP A 1 284 ? 22.973 -11.553 -21.779 1.00 84.25 284 ASP A N 1
ATOM 2172 C CA . ASP A 1 284 ? 22.332 -12.714 -21.168 1.00 84.25 284 ASP A CA 1
ATOM 2173 C C . ASP A 1 284 ? 22.769 -12.863 -19.698 1.00 84.25 284 ASP A C 1
ATOM 2175 O O . ASP A 1 284 ? 23.794 -12.322 -19.274 1.00 84.25 284 ASP A O 1
ATOM 2179 N N . MET A 1 285 ? 21.981 -13.597 -18.904 1.00 84.94 285 MET A N 1
ATOM 2180 C CA . MET A 1 285 ? 22.292 -13.847 -17.490 1.00 84.94 285 MET A CA 1
ATOM 2181 C C . MET A 1 285 ? 23.573 -14.666 -17.297 1.00 84.94 285 MET A C 1
ATOM 2183 O O . MET A 1 285 ? 24.270 -14.455 -16.311 1.00 84.94 285 MET A O 1
ATOM 2187 N N . ALA A 1 286 ? 23.905 -15.566 -18.228 1.00 86.50 286 ALA A N 1
ATOM 2188 C CA . ALA A 1 286 ? 25.069 -16.441 -18.101 1.00 86.50 286 ALA A CA 1
ATOM 2189 C C . ALA A 1 286 ? 26.391 -15.660 -18.159 1.00 86.50 286 ALA A C 1
ATOM 2191 O O . ALA A 1 286 ? 27.335 -15.980 -17.448 1.00 86.50 286 ALA A O 1
ATOM 2192 N N . THR A 1 287 ? 26.457 -14.616 -18.980 1.00 89.25 287 THR A N 1
ATOM 2193 C CA . THR A 1 287 ? 27.618 -13.725 -19.083 1.00 89.25 287 THR A CA 1
ATOM 2194 C C . THR A 1 287 ? 27.597 -12.626 -18.029 1.00 89.25 287 THR A C 1
ATOM 2196 O O . THR A 1 287 ? 28.652 -12.236 -17.537 1.00 89.25 287 THR A O 1
ATOM 2199 N N . HIS A 1 288 ? 26.413 -12.134 -17.659 1.00 90.56 288 HIS A N 1
ATOM 2200 C CA . HIS A 1 288 ? 26.276 -11.071 -16.667 1.00 90.56 288 HIS A CA 1
ATOM 2201 C 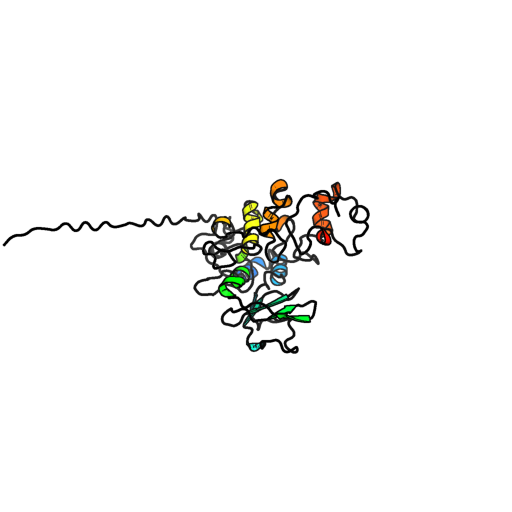C . HIS A 1 288 ? 26.541 -11.550 -15.234 1.00 90.56 288 HIS A C 1
ATOM 2203 O O . HIS A 1 288 ? 27.181 -10.846 -14.456 1.00 90.56 288 HIS A O 1
ATOM 2209 N N . ALA A 1 289 ? 26.061 -12.746 -14.892 1.00 91.00 289 ALA A N 1
ATOM 2210 C CA . ALA A 1 289 ? 26.177 -13.343 -13.570 1.00 91.00 289 ALA A CA 1
ATOM 2211 C C . ALA A 1 289 ? 26.396 -14.867 -13.697 1.00 91.00 289 ALA A C 1
ATOM 2213 O O . ALA A 1 289 ? 25.491 -15.649 -13.402 1.00 91.00 289 ALA A O 1
ATOM 2214 N N . PRO A 1 290 ? 27.597 -15.318 -14.114 1.00 90.75 290 PRO A N 1
ATOM 2215 C CA . PRO A 1 290 ? 27.873 -16.731 -14.414 1.00 90.75 290 PRO A CA 1
ATOM 2216 C C . PRO A 1 290 ? 27.682 -17.674 -13.220 1.00 90.75 290 PRO A C 1
ATOM 2218 O O . PRO A 1 290 ? 27.412 -18.856 -13.405 1.00 90.75 290 PRO A O 1
ATOM 2221 N N . ASN A 1 291 ? 27.797 -17.146 -11.999 1.00 92.00 291 ASN A N 1
ATOM 2222 C CA . ASN A 1 291 ? 27.651 -17.900 -10.753 1.00 92.00 291 ASN A CA 1
ATOM 2223 C C . ASN A 1 291 ? 26.263 -17.735 -10.111 1.00 92.00 291 ASN A C 1
ATOM 2225 O O . ASN A 1 291 ? 26.074 -18.112 -8.954 1.00 92.00 291 ASN A O 1
ATOM 2229 N N . ALA A 1 292 ? 25.306 -17.119 -10.808 1.00 91.00 292 ALA A N 1
ATOM 2230 C CA . ALA A 1 292 ? 23.956 -16.967 -10.291 1.00 91.00 292 ALA A CA 1
ATOM 2231 C C . ALA A 1 292 ? 23.266 -18.332 -10.153 1.00 91.00 292 ALA A C 1
ATOM 2233 O O . ALA A 1 292 ? 23.468 -19.240 -10.961 1.00 91.00 292 ALA A O 1
ATOM 2234 N N . ALA A 1 293 ? 22.423 -18.467 -9.127 1.00 91.81 293 ALA A N 1
ATOM 2235 C CA . ALA A 1 293 ? 21.579 -19.645 -8.982 1.00 91.81 293 ALA A CA 1
ATOM 2236 C C . ALA A 1 293 ? 20.655 -19.803 -10.212 1.00 91.81 293 ALA A C 1
ATOM 2238 O O . ALA A 1 293 ? 20.266 -18.793 -10.805 1.00 91.81 293 ALA A O 1
ATOM 2239 N N . PRO A 1 294 ? 20.253 -21.033 -10.589 1.00 88.56 294 PRO A N 1
ATOM 2240 C CA . PRO A 1 294 ? 19.408 -21.255 -11.766 1.00 88.56 294 PRO A CA 1
ATOM 2241 C C . PRO A 1 294 ? 18.068 -20.502 -11.748 1.00 88.56 294 PRO A C 1
ATOM 2243 O O . PRO A 1 294 ? 17.529 -20.183 -12.803 1.00 88.56 294 PRO A O 1
ATOM 2246 N N . ASP A 1 295 ? 17.528 -20.218 -10.562 1.00 90.00 295 ASP A N 1
ATOM 2247 C CA . ASP A 1 295 ? 16.283 -19.475 -10.341 1.00 90.00 295 ASP A CA 1
ATOM 2248 C C . ASP A 1 295 ? 16.505 -17.980 -10.045 1.00 90.00 295 ASP A C 1
ATOM 2250 O O . ASP A 1 295 ? 15.565 -17.261 -9.690 1.00 90.00 295 ASP A O 1
ATOM 2254 N N . ALA A 1 296 ? 17.738 -17.486 -10.183 1.00 91.75 296 ALA A N 1
ATOM 2255 C CA . ALA A 1 296 ? 18.048 -16.086 -9.958 1.00 91.75 296 ALA A CA 1
ATOM 2256 C C . ALA A 1 296 ? 17.360 -15.183 -10.991 1.00 91.75 296 ALA A C 1
ATOM 2258 O O . ALA A 1 296 ? 17.267 -15.471 -12.185 1.00 91.75 296 ALA A O 1
ATOM 2259 N N . THR A 1 297 ? 16.922 -14.027 -10.511 1.00 92.81 297 THR A N 1
ATOM 2260 C CA . THR A 1 297 ? 16.339 -12.957 -11.320 1.00 92.81 297 THR A CA 1
ATOM 2261 C C . THR A 1 297 ? 17.185 -11.699 -11.183 1.00 92.81 297 THR A C 1
ATOM 2263 O O . THR A 1 297 ? 17.988 -11.594 -10.254 1.00 92.81 297 THR A O 1
ATOM 2266 N N . CYS A 1 298 ? 16.967 -10.697 -12.038 1.00 92.31 298 CYS A N 1
ATOM 2267 C CA . CYS A 1 298 ? 17.618 -9.391 -11.888 1.00 92.31 298 CYS A CA 1
ATOM 2268 C C . CYS A 1 298 ? 17.418 -8.822 -10.467 1.00 92.31 298 CYS A C 1
ATOM 2270 O O . CYS A 1 298 ? 18.351 -8.303 -9.854 1.00 92.31 298 CYS A O 1
ATOM 2272 N N . ALA A 1 299 ? 16.215 -8.989 -9.904 1.00 92.44 299 ALA A N 1
ATOM 2273 C CA . ALA A 1 299 ? 15.880 -8.523 -8.560 1.00 92.44 299 ALA A CA 1
ATOM 2274 C C . ALA A 1 299 ? 16.582 -9.310 -7.440 1.00 92.44 299 ALA A C 1
ATOM 2276 O O . ALA A 1 299 ? 16.770 -8.759 -6.358 1.00 92.44 299 ALA A O 1
ATOM 2277 N N . SER A 1 300 ? 17.003 -10.558 -7.680 1.00 91.06 300 SER A N 1
ATOM 2278 C CA . SER A 1 300 ? 17.675 -11.384 -6.666 1.00 91.06 300 SER A CA 1
ATOM 2279 C C . SER A 1 300 ? 18.992 -10.765 -6.186 1.00 91.06 300 SER A C 1
ATOM 2281 O O . SER A 1 300 ? 19.347 -10.946 -5.026 1.00 91.06 300 SER A O 1
ATOM 2283 N N . CYS A 1 301 ? 19.685 -10.011 -7.050 1.00 89.94 301 CYS A N 1
ATOM 2284 C CA . CYS A 1 301 ? 20.939 -9.328 -6.715 1.00 89.94 301 CYS A CA 1
ATOM 2285 C C . CYS A 1 301 ? 20.801 -7.797 -6.701 1.00 89.94 301 CYS A C 1
ATOM 2287 O O . CYS A 1 301 ? 21.379 -7.141 -5.841 1.00 89.94 301 CYS A O 1
ATOM 2289 N N . HIS A 1 302 ? 20.024 -7.205 -7.617 1.00 90.50 302 HIS A N 1
ATOM 2290 C CA . HIS A 1 302 ? 19.908 -5.741 -7.718 1.00 90.50 302 HIS A CA 1
ATOM 2291 C C . HIS A 1 302 ? 18.826 -5.126 -6.819 1.00 90.50 302 HIS A C 1
ATOM 2293 O O . HIS A 1 302 ? 18.779 -3.906 -6.672 1.00 90.50 302 HIS A O 1
ATOM 2299 N N . MET A 1 303 ? 17.964 -5.953 -6.220 1.00 91.44 303 MET A N 1
ATOM 2300 C CA . MET A 1 303 ? 16.925 -5.545 -5.269 1.00 91.44 303 MET A CA 1
ATOM 2301 C C . MET A 1 303 ? 16.949 -6.450 -4.033 1.00 91.44 303 MET A C 1
ATOM 2303 O O . MET A 1 303 ? 15.901 -6.903 -3.561 1.00 91.44 303 MET A O 1
ATOM 2307 N N . GLU A 1 304 ? 18.144 -6.752 -3.516 1.00 84.56 304 GLU A N 1
ATOM 2308 C CA . GLU A 1 304 ? 18.300 -7.581 -2.319 1.00 84.56 304 GLU A CA 1
ATOM 2309 C C . GLU A 1 304 ? 17.439 -7.032 -1.167 1.00 84.56 304 GLU A C 1
ATOM 2311 O O . GLU A 1 304 ? 17.290 -5.821 -0.995 1.00 84.56 304 GLU A O 1
ATOM 2316 N N . PHE A 1 305 ? 16.780 -7.924 -0.423 1.00 82.56 305 PHE A N 1
ATOM 2317 C CA . PHE A 1 305 ? 15.792 -7.573 0.610 1.00 82.56 305 PHE A CA 1
ATOM 2318 C C . PHE A 1 305 ? 14.599 -6.719 0.123 1.00 82.56 305 PHE A C 1
ATOM 2320 O O . PHE A 1 305 ? 13.820 -6.222 0.935 1.00 82.56 305 PHE A O 1
ATOM 2327 N N . GLY A 1 306 ? 14.398 -6.598 -1.194 1.00 86.19 306 GLY A N 1
ATOM 2328 C CA . GLY A 1 306 ? 13.376 -5.746 -1.803 1.00 86.19 306 GLY A CA 1
ATOM 2329 C C . GLY A 1 306 ? 13.771 -4.269 -1.887 1.00 86.19 306 GLY A C 1
ATOM 2330 O O . GLY A 1 306 ? 12.879 -3.418 -1.920 1.00 86.19 306 GLY A O 1
ATOM 2331 N N . ALA A 1 307 ? 15.071 -3.966 -1.894 1.00 89.75 307 ALA A N 1
ATOM 2332 C CA . ALA A 1 307 ? 15.597 -2.610 -1.996 1.00 89.75 307 ALA A CA 1
ATOM 2333 C C . ALA A 1 307 ? 15.218 -1.911 -3.314 1.00 89.75 307 ALA A C 1
ATOM 2335 O O . ALA A 1 307 ? 15.184 -2.531 -4.375 1.00 89.75 307 ALA A O 1
ATOM 2336 N N . HIS A 1 308 ? 14.976 -0.600 -3.245 1.00 93.12 308 HIS A N 1
ATOM 2337 C CA . HIS A 1 308 ? 14.623 0.259 -4.385 1.00 93.12 308 HIS A CA 1
ATOM 2338 C C . HIS A 1 308 ? 15.632 1.395 -4.623 1.00 93.12 308 HIS A C 1
ATOM 2340 O O . HIS A 1 308 ? 15.332 2.376 -5.295 1.00 93.12 308 HIS A O 1
ATOM 2346 N N . THR A 1 309 ? 16.851 1.300 -4.086 1.00 88.19 309 THR A N 1
ATOM 2347 C CA . THR A 1 309 ? 17.841 2.387 -4.196 1.00 88.19 309 THR A CA 1
ATOM 2348 C C . THR A 1 309 ? 18.463 2.503 -5.593 1.00 88.19 309 THR A C 1
ATOM 2350 O O . THR A 1 309 ? 19.025 3.548 -5.898 1.00 88.19 309 THR A O 1
ATOM 2353 N N . PHE A 1 310 ? 18.385 1.454 -6.430 1.00 84.25 310 PHE A N 1
ATOM 2354 C CA . PHE A 1 310 ? 18.914 1.356 -7.809 1.00 84.25 310 PHE A CA 1
ATOM 2355 C C . PHE A 1 310 ? 20.110 2.289 -8.090 1.00 84.25 310 PHE A C 1
ATOM 2357 O O . PHE A 1 310 ? 20.034 3.227 -8.894 1.00 84.25 310 PHE A O 1
ATOM 2364 N N . LYS A 1 311 ? 21.203 2.068 -7.349 1.00 72.56 311 LYS A N 1
ATOM 2365 C CA . LYS A 1 311 ? 22.458 2.808 -7.516 1.00 72.56 311 LYS A CA 1
ATOM 2366 C C . LYS A 1 311 ? 23.181 2.323 -8.774 1.00 72.56 311 LYS A C 1
ATOM 2368 O O . LYS A 1 311 ? 22.925 1.228 -9.271 1.00 72.56 311 LYS A O 1
ATOM 2373 N N . LYS A 1 312 ? 24.114 3.135 -9.280 1.00 54.09 312 LYS A N 1
ATOM 2374 C CA . LYS A 1 312 ? 25.091 2.675 -10.277 1.00 54.09 312 LYS A CA 1
ATOM 2375 C C . LYS A 1 312 ? 25.818 1.446 -9.709 1.00 54.09 312 LYS A C 1
ATOM 2377 O O . LYS A 1 312 ? 26.030 1.383 -8.499 1.00 54.09 312 LYS A O 1
ATOM 2382 N N . ALA A 1 313 ? 26.254 0.528 -10.569 1.00 47.75 313 ALA A N 1
ATOM 2383 C CA . ALA A 1 313 ? 27.390 -0.318 -10.232 1.00 47.75 313 ALA A CA 1
ATOM 2384 C C . ALA A 1 313 ? 28.585 0.611 -9.946 1.00 47.75 313 ALA A C 1
ATOM 2386 O O . ALA A 1 313 ? 29.260 1.085 -10.861 1.00 47.75 313 ALA A O 1
ATOM 2387 N N . GLU A 1 314 ? 28.791 0.974 -8.683 1.00 41.41 314 GLU A N 1
ATOM 2388 C CA . GLU A 1 314 ? 30.143 1.259 -8.222 1.00 41.41 314 GLU A CA 1
ATOM 2389 C C . GLU A 1 314 ? 30.911 -0.029 -8.493 1.00 41.41 314 GLU A C 1
ATOM 2391 O O . GLU A 1 314 ? 30.414 -1.104 -8.155 1.00 41.41 314 GLU A O 1
ATOM 2396 N N . ASN A 1 315 ? 32.009 0.075 -9.245 1.00 36.34 315 ASN A N 1
ATOM 2397 C CA . ASN A 1 315 ? 32.790 -1.062 -9.713 1.00 36.34 315 ASN A CA 1
ATOM 2398 C C . ASN A 1 315 ? 32.854 -2.138 -8.621 1.00 36.34 315 ASN A C 1
ATOM 2400 O O . ASN A 1 315 ? 33.468 -1.925 -7.577 1.00 36.34 315 ASN A O 1
ATOM 2404 N N . GLN A 1 316 ? 32.228 -3.291 -8.862 1.00 39.84 316 GLN A N 1
ATOM 2405 C CA . GLN A 1 316 ? 32.434 -4.501 -8.066 1.00 39.84 316 GLN A CA 1
ATOM 2406 C C . GLN A 1 316 ? 33.832 -5.069 -8.370 1.00 39.84 316 GLN A C 1
ATOM 2408 O O . GLN A 1 316 ? 33.972 -6.213 -8.782 1.00 39.84 316 GLN A O 1
ATOM 2413 N N . SER A 1 317 ? 34.870 -4.239 -8.245 1.00 33.97 317 SER A N 1
ATOM 2414 C CA . SER A 1 317 ? 36.271 -4.624 -8.403 1.00 33.97 317 SER A CA 1
ATOM 2415 C C . SER A 1 317 ? 37.002 -4.773 -7.072 1.00 33.97 317 SER A C 1
ATOM 2417 O O . SER A 1 317 ? 38.190 -5.044 -7.104 1.00 33.97 317 SER A O 1
ATOM 2419 N N . ASP A 1 318 ? 36.323 -4.652 -5.927 1.00 32.84 318 ASP A N 1
ATOM 2420 C CA . ASP A 1 318 ? 36.936 -4.850 -4.608 1.00 32.84 318 ASP A CA 1
ATOM 2421 C C . ASP A 1 318 ? 36.013 -5.642 -3.667 1.00 32.84 318 ASP A C 1
ATOM 2423 O O . ASP A 1 318 ? 35.479 -5.082 -2.710 1.00 32.84 318 ASP A O 1
ATOM 2427 N N . LYS A 1 319 ? 35.803 -6.936 -3.946 1.00 32.06 319 LYS A N 1
ATOM 2428 C CA . LYS A 1 319 ? 35.638 -8.008 -2.941 1.00 32.06 319 LYS A CA 1
ATOM 2429 C C . LYS A 1 319 ? 36.038 -9.354 -3.528 1.00 32.06 319 LYS A C 1
ATOM 2431 O O . LYS A 1 319 ? 35.567 -9.659 -4.644 1.00 32.06 319 LYS A O 1
#

Radius of gyration: 23.86 Å; chains: 1; bounding box: 59×89×69 Å

pLDDT: mean 87.75, std 16.02, range [32.06, 98.38]

Foldseek 3Di:
DDDDDDDDPPPPPPPPPPPPPQPDDFQQPPPFAAQDCPVVCVVCCVVPVVLSVFQCLFFQVLQKDALPDPQNDPADCVVPDPDHSVQFGMWGTNLPAKIWGAGPQQWTDQWIQGNVVSDIDGDDIDRNLFEPQQSQAAAADSVVSDHNGGGRDDCLQFNRQRQCVVPVPDPSSTDDLVPADLQLNQVSLVQFLFAWHFPVRRHRGFDPDGRNGDCVNGTDGPLDPDDDGSHLSSQQCQACCCPPVVDHPVLFADSSHDDPPAPPRGPDHQQCSVCVPCVVPDVDCCVVPVPDDPPDHPCVPQQPVNGNNHYPPPDPPDD

Sequence (319 aa):
MSRQTILITTLLIMVTAVLLRVTRVNSQTDTAEYKGSALCKVCHQETNKSIIESHLKSAHAKSLQKADAEGAIVADFSSNPVFKKEQVAYVLGKGNREQAFLDAKLQVLPAVWDVKSKSWKPTQAQDGATQCVGCHVTGYDTIEKKWVEAGVNCEACHGPGSVHLANPSAKDSIVRLKDLERDKQAMVCGQCHSKGTDPSGKFAHPIGFRPSDDLTKFFRDAKPTSHGRNQQYSEHITSKHYETIKMHCTTCHDPHGPVGANPYNLKQAINDQCLGCHAGTVKDMATHAPNAAPDATCASCHMEFGAHTFKKAENQSDK

Secondary structure (DSSP, 8-state):
-------------------------TT--TT-----SHHHHHHHTTTSHHHHHHHHHSTTTTSEEETTSTT---S-STT--SS-GGG-SEEES-SSSEEEEE-TT-BBPSEEEETTTTEEEE----BHHHHTHHHHEES-BTTTTB-SEESS-HHHHH---HHHHH-TTSTTSS--GGGS-HHHHHHHHHTTSS-EE-TTS--SS-SS--TTS-GGGT-EE---SS--TT-HHHHHTTSHHHHTS---HHHHB-TT---TT-GGGBSS-HHHHHHHHHTTT---HHHH-TT--TT--HHHHHTGGG-------------